Protein AF-A0A7C4HFU7-F1 (afdb_monomer)

Structure (mmCIF, N/CA/C/O backbone):
data_AF-A0A7C4HFU7-F1
#
_entry.id   AF-A0A7C4HFU7-F1
#
loop_
_atom_site.group_PDB
_atom_site.id
_atom_site.type_symbol
_atom_site.label_atom_id
_atom_site.label_alt_id
_atom_site.label_comp_id
_atom_site.label_asym_id
_atom_site.label_entity_id
_atom_site.label_seq_id
_atom_site.pdbx_PDB_ins_code
_atom_site.Cartn_x
_atom_site.Cartn_y
_atom_site.Cartn_z
_atom_site.occupancy
_atom_site.B_iso_or_equiv
_atom_site.auth_seq_id
_atom_site.auth_comp_id
_atom_site.auth_asym_id
_atom_site.auth_atom_id
_atom_site.pdbx_PDB_model_num
ATOM 1 N N . VAL A 1 1 ? -20.545 -35.078 -1.107 1.00 47.25 1 VAL A N 1
ATOM 2 C CA . VAL A 1 1 ? -21.820 -34.430 -1.519 1.00 47.25 1 VAL A CA 1
ATOM 3 C C . VAL A 1 1 ? -22.863 -35.416 -2.079 1.00 47.25 1 VAL A C 1
ATOM 5 O O . VAL A 1 1 ? -24.049 -35.180 -1.909 1.00 47.25 1 VAL A O 1
ATOM 8 N N . GLY A 1 2 ? -22.476 -36.559 -2.666 1.00 51.06 2 GLY A N 1
ATOM 9 C CA . GLY A 1 2 ? -23.409 -37.454 -3.381 1.00 51.06 2 GLY A CA 1
ATOM 10 C C . GLY A 1 2 ? -24.432 -38.274 -2.570 1.00 51.06 2 GLY A C 1
ATOM 11 O O . GLY A 1 2 ? -25.366 -38.790 -3.167 1.00 51.06 2 GLY A O 1
ATOM 12 N N . ALA A 1 3 ? -24.308 -38.402 -1.243 1.00 48.53 3 ALA A N 1
ATOM 13 C CA . ALA A 1 3 ? -25.279 -39.164 -0.437 1.00 48.53 3 ALA A CA 1
ATOM 14 C C . ALA A 1 3 ? -26.471 -38.315 0.052 1.00 48.53 3 ALA A C 1
ATOM 16 O O . ALA A 1 3 ? -27.538 -38.845 0.346 1.00 48.53 3 ALA A O 1
ATOM 17 N N . ALA A 1 4 ? -26.319 -36.989 0.122 1.00 50.31 4 ALA A N 1
ATOM 18 C CA . ALA A 1 4 ? -27.363 -36.093 0.626 1.00 50.31 4 ALA A CA 1
ATOM 19 C C . ALA A 1 4 ? -28.470 -35.806 -0.407 1.00 50.31 4 ALA A C 1
ATOM 21 O O . ALA A 1 4 ? -29.562 -35.384 -0.034 1.00 50.31 4 ALA A O 1
ATOM 22 N N . SER A 1 5 ? -28.211 -36.054 -1.695 1.00 47.41 5 SER A N 1
ATOM 23 C CA . SER A 1 5 ? -29.153 -35.796 -2.792 1.00 47.41 5 SER A CA 1
ATOM 24 C C . SER A 1 5 ? -30.201 -36.899 -2.992 1.00 47.41 5 SER A C 1
ATOM 26 O O . SER A 1 5 ? -31.184 -36.668 -3.691 1.00 47.41 5 SER A O 1
ATOM 28 N N . SER A 1 6 ? -30.029 -38.077 -2.380 1.00 47.59 6 SER A N 1
ATOM 29 C CA . SER A 1 6 ? -30.888 -39.257 -2.592 1.00 47.59 6 SER A CA 1
ATOM 30 C C . SER A 1 6 ? -31.578 -39.796 -1.331 1.00 47.59 6 SER A C 1
ATOM 32 O O . SER A 1 6 ? -32.498 -40.603 -1.438 1.00 47.59 6 SER A O 1
ATOM 34 N N . LEU A 1 7 ? -31.184 -39.356 -0.132 1.00 48.12 7 LEU A N 1
ATOM 35 C CA . LEU A 1 7 ? -31.727 -39.871 1.129 1.00 48.12 7 LEU A CA 1
ATOM 36 C C . LEU A 1 7 ? -32.953 -39.080 1.597 1.00 48.12 7 LEU A C 1
ATOM 38 O O . LEU A 1 7 ? -32.817 -37.960 2.086 1.00 48.12 7 LEU A O 1
ATOM 42 N N . SER A 1 8 ? -34.147 -39.677 1.531 1.00 48.59 8 SER A N 1
ATOM 43 C CA . SER A 1 8 ? -35.353 -39.200 2.228 1.00 48.59 8 SER A CA 1
ATOM 44 C C . SER A 1 8 ? -35.125 -39.116 3.745 1.00 48.59 8 SER A C 1
ATOM 46 O O . SER A 1 8 ? -34.466 -39.982 4.316 1.00 48.59 8 SER A O 1
ATOM 48 N N . SER A 1 9 ? -35.669 -38.105 4.433 1.00 46.72 9 SER A N 1
ATOM 49 C CA . SER A 1 9 ? -35.517 -37.989 5.894 1.00 46.72 9 SER A CA 1
ATOM 50 C C . SER A 1 9 ? -36.318 -39.076 6.581 1.00 46.72 9 SER A C 1
ATOM 52 O O . SER A 1 9 ? -37.489 -39.273 6.279 1.00 46.72 9 SER A O 1
ATOM 54 N N . LEU A 1 10 ? -35.720 -39.656 7.618 1.00 52.44 10 LEU A N 1
ATOM 55 C CA . LEU A 1 10 ? -36.416 -40.435 8.646 1.00 52.44 10 LEU A CA 1
ATOM 56 C C . LEU A 1 10 ? -37.399 -39.586 9.486 1.00 52.44 10 LEU A C 1
ATOM 58 O O . LEU A 1 10 ? -38.097 -40.109 10.347 1.00 52.44 10 LEU A O 1
ATOM 62 N N . VAL A 1 11 ? -37.489 -38.278 9.220 1.00 47.78 11 VAL A N 1
ATOM 63 C CA . VAL A 1 11 ? -38.426 -37.333 9.835 1.00 47.78 11 VAL A CA 1
ATOM 64 C C . VAL A 1 11 ? -39.452 -36.902 8.781 1.00 47.78 11 VAL A C 1
ATOM 66 O O . VAL A 1 11 ? -39.097 -36.368 7.726 1.00 47.78 11 VAL A O 1
ATOM 69 N N . LYS A 1 12 ? -40.723 -37.197 9.068 1.00 46.81 12 LYS A N 1
ATOM 70 C CA . LYS A 1 12 ? -41.923 -36.960 8.249 1.00 46.81 12 LYS A CA 1
ATOM 71 C C . LYS A 1 12 ? -41.934 -35.603 7.513 1.00 46.81 12 LYS A C 1
ATOM 73 O O . LYS A 1 12 ? -41.925 -34.555 8.145 1.00 46.81 12 LYS A O 1
ATOM 78 N N . GLY A 1 13 ? -42.106 -35.646 6.188 1.00 52.06 13 GLY A N 1
ATOM 79 C CA . GLY A 1 13 ? -43.008 -34.735 5.459 1.00 52.06 13 GLY A CA 1
ATOM 80 C C . GLY A 1 13 ? -42.569 -33.297 5.139 1.00 52.06 13 GLY A C 1
ATOM 81 O O . GLY A 1 13 ? -43.420 -32.506 4.741 1.00 52.06 13 GLY A O 1
ATOM 82 N N . GLY A 1 14 ? -41.295 -32.926 5.271 1.00 59.50 14 GLY A N 1
ATOM 83 C CA . GLY A 1 14 ? -40.829 -31.597 4.850 1.00 59.50 14 GLY A CA 1
ATOM 84 C C . GLY A 1 14 ? -40.555 -31.512 3.343 1.00 59.50 14 GLY A C 1
ATOM 85 O O . GLY A 1 14 ? -39.838 -32.355 2.803 1.00 59.50 14 GLY A O 1
ATOM 86 N N . LYS A 1 15 ? -41.068 -30.477 2.658 1.00 76.69 15 LYS A N 1
ATOM 87 C CA . LYS A 1 15 ? -40.543 -30.074 1.339 1.00 76.69 15 LYS A CA 1
ATOM 88 C C . LYS A 1 15 ? -39.063 -29.722 1.502 1.00 76.69 15 LYS A C 1
ATOM 90 O O . LYS A 1 15 ? -38.698 -29.056 2.468 1.00 76.69 15 LYS A O 1
ATOM 95 N N . ARG A 1 16 ? -38.220 -30.167 0.573 1.00 77.81 16 ARG A N 1
ATOM 96 C CA . ARG A 1 16 ? -36.772 -29.935 0.614 1.00 77.81 16 ARG A CA 1
ATOM 97 C C . ARG A 1 16 ? -36.346 -29.073 -0.552 1.00 77.81 16 ARG A C 1
ATOM 99 O O . ARG A 1 16 ? -36.852 -29.257 -1.652 1.00 77.81 16 ARG A O 1
ATOM 106 N N . VAL A 1 17 ? -35.410 -28.174 -0.289 1.00 88.50 17 VAL A N 1
ATOM 107 C CA . VAL A 1 17 ? -34.737 -27.341 -1.283 1.00 88.50 17 VAL A CA 1
ATOM 108 C C . VAL A 1 17 ? -33.242 -27.515 -1.066 1.00 88.50 17 VAL A C 1
ATOM 110 O O . VAL A 1 17 ? -32.786 -27.554 0.077 1.00 88.50 17 VAL A O 1
ATOM 113 N N . ILE A 1 18 ? -32.496 -27.658 -2.153 1.00 88.62 18 ILE A N 1
ATOM 114 C CA . ILE A 1 18 ? -31.038 -27.733 -2.135 1.00 88.62 18 ILE A CA 1
ATOM 115 C C . ILE A 1 18 ? -30.519 -26.342 -2.495 1.00 88.62 18 ILE A C 1
ATOM 117 O O . ILE A 1 18 ? -30.817 -25.849 -3.576 1.00 88.62 18 ILE A O 1
ATOM 121 N N . LEU A 1 19 ? -29.765 -25.709 -1.598 1.00 90.56 19 LEU A N 1
ATOM 122 C CA . LEU A 1 19 ? -29.062 -24.455 -1.868 1.00 90.56 19 LEU A CA 1
ATOM 123 C C . LEU A 1 19 ? -27.578 -24.764 -2.045 1.00 90.56 19 LEU A C 1
ATOM 125 O O . LEU A 1 19 ? -26.967 -25.360 -1.158 1.00 90.56 19 LEU A O 1
ATOM 129 N N . VAL A 1 20 ? -27.019 -24.365 -3.181 1.00 88.75 20 VAL A N 1
ATOM 130 C CA . VAL A 1 20 ? -25.582 -24.428 -3.444 1.00 88.75 20 VAL A CA 1
ATOM 131 C C . VAL A 1 20 ? -25.098 -23.001 -3.655 1.00 88.75 20 VAL A C 1
ATOM 133 O O . VAL A 1 20 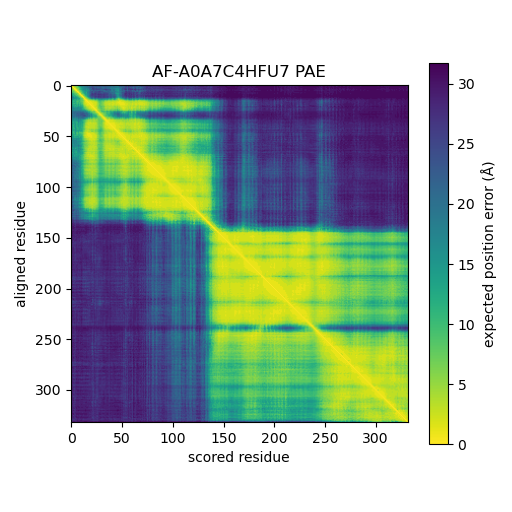? -25.497 -22.351 -4.622 1.00 88.75 20 VAL A O 1
ATOM 136 N N . ASP A 1 21 ? -24.295 -22.516 -2.716 1.00 88.69 21 ASP A N 1
ATOM 137 C CA . ASP A 1 21 ? -23.696 -21.183 -2.765 1.00 88.69 21 ASP A CA 1
ATOM 138 C C . ASP A 1 21 ? -22.324 -21.227 -3.456 1.00 88.69 21 ASP A C 1
ATOM 140 O O . ASP A 1 21 ? -21.705 -22.291 -3.516 1.00 88.69 21 ASP A O 1
ATOM 144 N N . GLU A 1 22 ? -21.875 -20.090 -3.989 1.00 85.75 22 GLU A N 1
ATOM 145 C CA . GLU A 1 22 ? -20.562 -19.908 -4.635 1.00 85.75 22 GLU A CA 1
ATOM 146 C C . GLU A 1 22 ? -20.221 -20.966 -5.708 1.00 85.75 22 GLU A C 1
ATOM 148 O O . GLU A 1 22 ? -19.118 -21.522 -5.752 1.00 85.75 22 GLU A O 1
ATOM 153 N N . VAL A 1 23 ? -21.165 -21.274 -6.610 1.00 83.94 23 VAL A N 1
ATOM 154 C CA . VAL A 1 23 ? -20.961 -22.328 -7.630 1.00 83.94 23 VAL A CA 1
ATOM 155 C C . VAL A 1 23 ? -19.841 -22.020 -8.634 1.00 83.94 23 VAL A C 1
ATOM 157 O O . VAL A 1 23 ? -19.306 -22.931 -9.265 1.00 83.94 23 VAL A O 1
ATOM 160 N N . ASP A 1 24 ? -19.460 -20.752 -8.766 1.00 78.00 24 ASP A N 1
ATOM 161 C CA . ASP A 1 24 ? -18.297 -20.259 -9.509 1.00 78.00 24 ASP A CA 1
ATOM 162 C C . ASP A 1 24 ? -16.951 -20.617 -8.837 1.00 78.00 24 ASP A C 1
ATOM 164 O O . ASP A 1 24 ? -15.927 -20.767 -9.517 1.00 78.00 24 ASP A O 1
ATOM 168 N N . GLY A 1 25 ? -16.951 -20.842 -7.519 1.00 73.50 25 GLY A N 1
ATOM 169 C CA . GLY A 1 25 ? -15.777 -21.199 -6.717 1.00 73.50 25 GLY A CA 1
ATOM 170 C C . GLY A 1 25 ? -15.320 -22.659 -6.836 1.00 73.50 25 GLY A C 1
ATOM 171 O O . GLY A 1 25 ? -14.168 -22.961 -6.532 1.00 73.50 25 GLY A O 1
ATOM 172 N N . ILE A 1 26 ? -16.158 -23.559 -7.365 1.00 68.75 26 ILE A N 1
ATOM 173 C CA . ILE A 1 26 ? -15.932 -25.024 -7.460 1.00 68.75 26 ILE A CA 1
ATOM 174 C C . ILE A 1 26 ? -14.843 -25.396 -8.511 1.00 68.75 26 ILE A C 1
ATOM 176 O O . ILE A 1 26 ? -14.770 -26.512 -9.015 1.00 68.75 26 ILE A O 1
ATOM 180 N N . SER A 1 27 ? -13.980 -24.453 -8.908 1.00 55.12 27 SER A N 1
ATOM 181 C CA . SER A 1 27 ? -13.030 -24.601 -10.025 1.00 55.12 27 SER A CA 1
ATOM 182 C C . SER A 1 27 ? -11.543 -24.530 -9.646 1.00 55.12 27 SER A C 1
ATOM 184 O O . SER A 1 27 ? -10.693 -24.364 -10.526 1.00 55.12 27 SER A O 1
ATOM 186 N N . GLY A 1 28 ? -11.202 -24.696 -8.364 1.00 54.16 28 GLY A N 1
ATOM 187 C CA . GLY A 1 28 ? -9.814 -24.891 -7.932 1.00 54.16 28 GLY A CA 1
ATOM 188 C C . GLY A 1 28 ? -9.186 -26.156 -8.537 1.00 54.16 28 GLY A C 1
ATOM 189 O O . GLY A 1 28 ? -9.880 -27.088 -8.939 1.00 54.16 28 GLY A O 1
ATOM 190 N N . SER A 1 29 ? -7.852 -26.220 -8.592 1.00 47.81 29 SER A N 1
ATOM 191 C CA . SER A 1 29 ? -7.071 -27.347 -9.143 1.00 47.81 29 SER A CA 1
ATOM 192 C C . SER A 1 29 ? -7.354 -28.721 -8.508 1.00 47.81 29 SER A C 1
ATOM 194 O O . SER A 1 29 ? -6.914 -29.732 -9.057 1.00 47.81 29 SER A O 1
ATOM 196 N N . GLU A 1 30 ? -8.094 -28.757 -7.400 1.00 51.81 30 GLU A N 1
ATOM 197 C CA . GLU A 1 30 ? -8.542 -29.962 -6.695 1.00 51.81 30 GLU A CA 1
ATOM 198 C C . GLU A 1 30 ? -9.890 -30.515 -7.214 1.00 51.81 30 GLU A C 1
ATOM 200 O O . GLU A 1 30 ? -10.126 -31.716 -7.114 1.00 51.81 30 GLU A O 1
ATOM 205 N N . ASP A 1 31 ? -10.718 -29.704 -7.889 1.00 55.06 31 ASP A N 1
ATOM 206 C CA . ASP A 1 31 ? -12.105 -30.036 -8.267 1.00 55.06 31 ASP A CA 1
ATOM 207 C C . ASP A 1 31 ? -12.304 -30.214 -9.784 1.00 55.06 31 ASP A C 1
ATOM 209 O O . ASP A 1 31 ? -13.285 -29.755 -10.377 1.00 55.06 31 ASP A O 1
ATOM 213 N N . LYS A 1 32 ? -11.403 -30.947 -10.455 1.00 52.31 32 LYS A N 1
ATOM 214 C CA . LYS A 1 32 ? -11.456 -31.228 -11.914 1.00 52.31 32 LYS A CA 1
ATOM 215 C C . LYS A 1 32 ? -12.696 -32.017 -12.413 1.00 52.31 32 LYS A C 1
ATOM 217 O O . LYS A 1 32 ? -12.696 -32.510 -13.538 1.00 52.31 32 LYS A O 1
ATOM 222 N N . GLY A 1 33 ? -13.772 -32.108 -11.632 1.00 61.66 33 GLY A N 1
ATOM 223 C CA . GLY A 1 33 ? -15.051 -32.719 -12.013 1.00 61.66 33 GLY A CA 1
ATOM 224 C C . GLY A 1 33 ? -16.294 -32.149 -11.315 1.00 61.66 33 GLY A C 1
ATOM 225 O O . GLY A 1 33 ? -17.376 -32.712 -11.485 1.00 61.66 33 GLY A O 1
ATOM 226 N N . GLY A 1 34 ? -16.182 -31.058 -10.545 1.00 70.75 34 GLY A N 1
ATOM 227 C CA . GLY A 1 34 ? -17.288 -30.551 -9.719 1.00 70.75 34 GLY A CA 1
ATOM 228 C C . GLY A 1 34 ? -18.502 -30.071 -10.524 1.00 70.75 34 GLY A C 1
ATOM 229 O O . GLY A 1 34 ? -19.635 -30.442 -10.220 1.00 70.75 34 GLY A O 1
ATOM 230 N N . ILE A 1 35 ? -18.270 -29.334 -11.615 1.00 77.69 35 ILE A N 1
ATOM 231 C CA . ILE A 1 35 ? -19.330 -28.818 -12.502 1.00 77.69 35 ILE A CA 1
ATOM 232 C C . ILE A 1 35 ? -20.076 -29.965 -13.199 1.00 77.69 35 ILE A C 1
ATOM 234 O O . ILE A 1 35 ? -21.305 -29.992 -13.209 1.00 77.69 35 ILE A O 1
ATOM 238 N N . SER A 1 36 ? -19.351 -30.955 -13.725 1.00 76.56 36 SER A N 1
ATOM 239 C CA . SER A 1 36 ? -19.951 -32.130 -14.371 1.00 76.56 36 SER A CA 1
ATOM 240 C C . SER A 1 36 ? -20.785 -32.959 -13.389 1.00 76.56 36 SER A C 1
ATOM 242 O O . SER A 1 36 ? -21.889 -33.387 -13.726 1.00 76.56 36 SER A O 1
ATOM 244 N N . GLY A 1 37 ? -20.303 -33.129 -12.152 1.00 80.69 37 GLY A N 1
ATOM 245 C CA . GLY A 1 37 ? -21.058 -33.787 -11.085 1.00 80.69 37 GLY A CA 1
ATOM 246 C C . GLY A 1 37 ? -22.323 -33.020 -10.690 1.00 80.69 37 GLY A C 1
ATOM 247 O O . GLY A 1 37 ? -23.371 -33.630 -10.477 1.00 80.69 37 GLY A O 1
ATOM 248 N N . LEU A 1 38 ? -22.265 -31.685 -10.654 1.00 83.06 38 LEU A N 1
ATOM 249 C CA . LEU A 1 38 ? -23.433 -30.846 -10.387 1.00 83.06 38 LEU A CA 1
ATOM 250 C C . LEU A 1 38 ? -24.493 -30.997 -11.487 1.00 83.06 38 LEU A C 1
ATOM 252 O O . LEU A 1 38 ? -25.670 -31.163 -11.182 1.00 83.06 38 LEU A O 1
ATOM 256 N N . VAL A 1 39 ? -24.082 -31.021 -12.759 1.00 85.00 39 VAL A N 1
ATOM 257 C CA . VAL A 1 39 ? -24.987 -31.253 -13.898 1.00 85.00 39 VAL A CA 1
ATOM 258 C C . VAL A 1 39 ? -25.676 -32.617 -13.794 1.00 85.00 39 VAL A C 1
ATOM 260 O O . VAL A 1 39 ? -26.873 -32.727 -14.060 1.00 85.00 39 VAL A O 1
ATOM 263 N N . GLU A 1 40 ? -24.967 -33.666 -13.371 1.00 84.38 40 GLU A N 1
ATOM 264 C CA . GLU A 1 40 ? -25.597 -34.969 -13.132 1.00 84.38 40 GLU A CA 1
ATOM 265 C C . GLU A 1 40 ? -26.627 -34.940 -11.999 1.00 84.38 40 GLU A C 1
ATOM 267 O O . GLU A 1 40 ? -27.676 -35.581 -12.108 1.00 84.38 40 GLU A O 1
ATOM 272 N N . ILE A 1 41 ? -26.350 -34.195 -10.927 1.00 83.44 41 ILE A N 1
ATOM 273 C CA . ILE A 1 41 ? -27.287 -34.013 -9.816 1.00 83.44 41 ILE A CA 1
ATOM 274 C C . ILE A 1 41 ? -28.525 -33.252 -10.293 1.00 83.44 41 ILE A C 1
ATOM 276 O O . ILE A 1 41 ? -29.637 -33.692 -10.013 1.00 83.44 41 ILE A O 1
ATOM 280 N N . LEU A 1 42 ? -28.357 -32.174 -11.064 1.00 85.38 42 LEU A N 1
ATOM 281 C CA . LEU A 1 42 ? -29.466 -31.388 -11.619 1.00 85.38 42 LEU A CA 1
ATOM 282 C C . LEU A 1 42 ? -30.376 -32.224 -12.529 1.00 85.38 42 LEU A C 1
ATOM 284 O O . LEU A 1 42 ? -31.586 -32.028 -12.527 1.00 85.38 42 LEU A O 1
ATOM 288 N N . LYS A 1 43 ? -29.823 -33.205 -13.253 1.00 84.94 43 LYS A N 1
ATOM 289 C CA . LYS A 1 43 ? -30.608 -34.134 -14.087 1.00 84.94 43 LYS A CA 1
ATOM 290 C C . LYS A 1 43 ? -31.390 -35.182 -13.290 1.00 84.94 43 LYS A C 1
ATOM 292 O O . LYS A 1 43 ? -32.397 -35.679 -13.783 1.00 84.94 43 LYS A O 1
ATOM 297 N N . LYS A 1 44 ? -30.901 -35.579 -12.111 1.00 85.75 44 LYS A N 1
ATOM 298 C CA . LYS A 1 44 ? -31.448 -36.702 -11.318 1.00 85.75 44 LYS A CA 1
ATOM 299 C C . LYS A 1 44 ? -32.253 -36.255 -10.094 1.00 85.75 44 LYS A C 1
ATOM 301 O O . LYS A 1 44 ? -32.972 -37.065 -9.515 1.00 85.75 44 LYS A O 1
ATOM 306 N N . THR A 1 45 ? -32.097 -35.007 -9.660 1.00 83.19 45 THR A N 1
ATOM 307 C CA . THR A 1 45 ? -32.729 -34.486 -8.444 1.00 83.19 45 THR A CA 1
ATOM 308 C C . THR A 1 45 ? -34.245 -34.381 -8.592 1.00 83.19 45 THR A C 1
ATOM 310 O O . THR A 1 45 ? -34.764 -33.923 -9.604 1.00 83.19 45 THR A O 1
ATOM 313 N N . VAL A 1 46 ? -34.959 -34.773 -7.538 1.00 84.56 46 VAL A N 1
ATOM 314 C CA . VAL A 1 46 ? -36.415 -34.588 -7.392 1.00 84.56 46 VAL A CA 1
ATOM 315 C C . VAL A 1 46 ? -36.762 -33.367 -6.531 1.00 84.56 46 VAL A C 1
ATOM 317 O O . VAL A 1 46 ? -37.934 -33.059 -6.322 1.00 84.56 46 VAL A O 1
ATOM 320 N N . TYR A 1 47 ? -35.745 -32.680 -6.005 1.00 85.75 47 TYR A N 1
ATOM 321 C CA . TYR A 1 47 ? -35.886 -31.503 -5.153 1.00 85.75 47 TYR A CA 1
ATOM 322 C C . TYR A 1 47 ? -35.475 -30.233 -5.911 1.00 85.75 47 TYR A C 1
ATOM 324 O O . TYR A 1 47 ? -34.489 -30.286 -6.651 1.00 85.75 47 TYR A O 1
ATOM 332 N N . PRO A 1 48 ? -36.167 -29.092 -5.702 1.00 88.31 48 PRO A N 1
ATOM 333 C CA . PRO A 1 48 ? -35.739 -27.798 -6.222 1.00 88.31 48 PRO A CA 1
ATOM 334 C C . PRO A 1 48 ? -34.309 -27.467 -5.796 1.00 88.31 48 PRO A C 1
ATOM 336 O O . PRO A 1 48 ? -33.962 -27.607 -4.620 1.00 88.31 48 PRO A O 1
ATOM 339 N N . VAL A 1 49 ? -33.504 -27.007 -6.752 1.00 90.00 49 VAL A N 1
ATOM 340 C CA . VAL A 1 49 ? -32.114 -26.606 -6.528 1.00 90.00 49 VAL A CA 1
ATOM 341 C C . VAL A 1 49 ? -31.973 -25.117 -6.819 1.00 90.00 49 VAL A C 1
ATOM 343 O O . VAL A 1 49 ? -32.353 -24.659 -7.892 1.00 90.00 49 VAL A O 1
ATOM 346 N N . ILE A 1 50 ? -31.431 -24.373 -5.859 1.00 92.50 50 ILE A N 1
ATOM 347 C CA . ILE A 1 50 ? -31.076 -22.962 -5.986 1.00 92.50 50 ILE A CA 1
ATOM 348 C C . ILE A 1 50 ? -29.556 -22.888 -6.038 1.00 92.50 50 ILE A C 1
ATOM 350 O O . ILE A 1 50 ? -28.878 -23.366 -5.129 1.00 92.50 50 ILE A O 1
ATOM 354 N N . LEU A 1 51 ? -29.039 -22.300 -7.110 1.00 91.50 51 LEU A N 1
ATOM 355 C CA . LEU A 1 51 ? -27.613 -22.088 -7.316 1.00 91.50 51 LEU A CA 1
ATOM 356 C C . LEU A 1 51 ? -27.327 -20.592 -7.223 1.00 91.50 51 LEU A C 1
ATOM 358 O O . LEU A 1 51 ? -27.999 -19.799 -7.886 1.00 91.50 51 LEU A O 1
ATOM 362 N N . VAL A 1 52 ? -26.343 -20.213 -6.414 1.00 91.62 52 VAL A N 1
ATOM 363 C CA . VAL A 1 52 ? -25.907 -18.822 -6.258 1.00 91.62 52 VAL A CA 1
ATOM 364 C C . VAL A 1 52 ? -24.503 -18.685 -6.834 1.00 91.62 52 VAL A C 1
ATOM 366 O O . VAL A 1 52 ? -23.611 -19.464 -6.510 1.00 91.62 52 VAL A O 1
ATOM 369 N N . ALA A 1 53 ? -24.329 -17.708 -7.721 1.00 88.56 53 ALA A N 1
ATOM 370 C CA . ALA A 1 53 ? -23.062 -17.380 -8.365 1.00 88.56 53 ALA A CA 1
ATOM 371 C C . ALA A 1 53 ? -22.872 -15.863 -8.355 1.00 88.56 53 ALA A C 1
ATOM 373 O O . ALA A 1 53 ? -23.852 -15.125 -8.517 1.00 88.56 53 ALA A O 1
ATOM 374 N N . ASN A 1 54 ? -21.627 -15.393 -8.246 1.00 87.00 54 ASN A N 1
ATOM 375 C CA . ASN A 1 54 ? -21.345 -13.966 -8.411 1.00 87.00 54 ASN A CA 1
ATOM 376 C C . ASN A 1 54 ? -21.434 -13.542 -9.882 1.00 87.00 54 ASN A C 1
ATOM 378 O O . ASN A 1 54 ? -21.952 -12.463 -10.179 1.00 87.00 54 ASN A O 1
ATOM 382 N N . ASP A 1 55 ? -20.977 -14.398 -10.804 1.00 85.25 55 ASP A N 1
ATOM 383 C CA . ASP A 1 55 ? -21.096 -14.183 -12.248 1.00 85.25 55 ASP A CA 1
ATOM 384 C C . ASP A 1 55 ? -21.704 -15.394 -12.970 1.00 85.25 55 ASP A C 1
ATOM 386 O O . ASP A 1 55 ? -21.027 -16.355 -13.327 1.00 85.25 55 ASP A O 1
ATOM 390 N N . ALA A 1 56 ? -23.007 -15.323 -13.250 1.00 82.31 56 ALA A N 1
ATOM 391 C CA . ALA A 1 56 ? -23.726 -16.349 -14.007 1.00 82.31 56 ALA A CA 1
ATOM 392 C C . ALA A 1 56 ? -23.360 -16.400 -15.510 1.00 82.31 56 ALA A C 1
ATOM 394 O O . ALA A 1 56 ? -23.842 -17.280 -16.232 1.00 82.31 56 ALA A O 1
ATOM 395 N N . TRP A 1 57 ? -22.564 -15.448 -16.010 1.00 84.44 57 TRP A N 1
ATOM 396 C CA . TRP A 1 57 ? -22.072 -15.417 -17.391 1.00 84.44 57 TRP A CA 1
ATOM 397 C C . TRP A 1 57 ? -20.674 -16.007 -17.547 1.00 84.44 57 TRP A C 1
ATOM 399 O O . TRP A 1 57 ? -20.211 -16.103 -18.687 1.00 84.44 57 TRP A O 1
ATOM 409 N N . ASP A 1 58 ? -20.043 -16.461 -16.459 1.00 82.88 58 ASP A N 1
ATOM 410 C CA . ASP A 1 58 ? -18.787 -17.202 -16.537 1.00 82.88 58 ASP A CA 1
ATOM 411 C C . ASP A 1 58 ? -18.952 -18.393 -17.512 1.00 82.88 58 ASP A C 1
ATOM 413 O O . ASP A 1 58 ? -19.869 -19.210 -17.343 1.00 82.88 58 ASP A O 1
ATOM 417 N N . PRO A 1 59 ? -18.088 -18.525 -18.542 1.00 81.56 59 PRO A N 1
ATOM 418 C CA . PRO A 1 59 ? -18.128 -19.638 -19.489 1.00 81.56 59 PRO A CA 1
ATOM 419 C C . PRO A 1 59 ? -18.154 -21.021 -18.828 1.00 81.56 59 PRO A C 1
ATOM 421 O O . PRO A 1 59 ? -18.737 -21.954 -19.380 1.00 81.56 59 PRO A O 1
ATOM 424 N N . LYS A 1 60 ? -17.563 -21.163 -17.636 1.00 80.06 60 LYS A N 1
ATOM 425 C CA . LYS A 1 60 ? -17.553 -22.410 -16.860 1.00 80.06 60 LYS A CA 1
ATOM 426 C C . LYS A 1 60 ? -18.950 -22.838 -16.416 1.00 80.06 60 LYS A C 1
ATOM 428 O O . LYS A 1 60 ? -19.217 -24.033 -16.328 1.00 80.06 60 LYS A O 1
ATOM 433 N N . LEU A 1 61 ? -19.842 -21.881 -16.160 1.00 83.50 61 LEU A N 1
ATOM 434 C CA . LEU A 1 61 ? -21.217 -22.138 -15.732 1.00 83.50 61 LEU A CA 1
ATOM 435 C C . LEU A 1 61 ? -22.178 -22.345 -16.908 1.00 83.50 61 LEU A C 1
ATOM 437 O O . LEU A 1 61 ? -23.337 -22.692 -16.681 1.00 83.50 61 LEU A O 1
ATOM 441 N N . ALA A 1 62 ? -21.721 -22.197 -18.157 1.00 84.62 62 ALA A N 1
ATOM 442 C CA . ALA A 1 62 ? -22.555 -22.405 -19.340 1.00 84.62 62 ALA A CA 1
ATOM 443 C C . ALA A 1 62 ? -23.313 -23.754 -19.334 1.00 84.62 62 ALA A C 1
ATOM 445 O O . ALA A 1 62 ? -24.520 -23.726 -19.566 1.00 84.62 62 ALA A O 1
ATOM 446 N N . PRO A 1 63 ? -22.698 -24.904 -18.973 1.00 84.75 63 PRO A N 1
ATOM 447 C CA . PRO A 1 63 ? -23.398 -26.193 -18.941 1.00 84.75 63 PRO A CA 1
ATOM 448 C C . PRO A 1 63 ? -24.495 -26.294 -17.875 1.00 84.75 63 PRO A C 1
ATOM 450 O O . PRO A 1 63 ? -25.372 -27.141 -17.990 1.00 84.75 63 PRO A O 1
ATOM 453 N N . ILE A 1 64 ? -24.423 -25.482 -16.816 1.00 85.12 64 ILE A N 1
ATOM 454 C CA . ILE A 1 64 ? -25.412 -25.435 -15.729 1.00 85.12 64 ILE A CA 1
ATOM 455 C C . ILE A 1 64 ? -26.528 -24.450 -16.082 1.00 85.12 64 ILE A C 1
ATOM 457 O O . ILE A 1 64 ? -27.698 -24.726 -15.829 1.00 85.12 64 ILE A O 1
ATOM 461 N N . ARG A 1 65 ? -26.171 -23.317 -16.698 1.00 85.62 65 ARG A N 1
ATOM 462 C CA . ARG A 1 65 ? -27.095 -22.234 -17.051 1.00 85.62 65 ARG A CA 1
ATOM 463 C C . ARG A 1 65 ? -28.257 -22.712 -17.920 1.00 85.62 65 ARG A C 1
ATOM 465 O O . ARG A 1 65 ? -29.368 -22.237 -17.727 1.00 85.62 65 ARG A O 1
ATOM 472 N N . ASP A 1 66 ? -28.021 -23.673 -18.810 1.00 83.25 66 ASP A N 1
ATOM 473 C CA . ASP A 1 66 ? -29.062 -24.239 -19.678 1.00 83.25 66 ASP A CA 1
ATOM 474 C C . ASP A 1 66 ? -30.148 -25.021 -18.906 1.00 83.25 66 ASP A C 1
ATOM 476 O O . ASP A 1 66 ? -31.251 -25.209 -19.415 1.00 83.25 66 ASP A O 1
ATOM 480 N N . PHE A 1 67 ? -29.867 -25.456 -17.672 1.00 84.00 67 PHE A N 1
ATOM 481 C CA . PHE A 1 67 ? -30.806 -26.186 -16.809 1.00 84.00 67 PHE A CA 1
ATOM 482 C C . PHE A 1 67 ? -31.493 -25.299 -15.761 1.00 84.00 67 PHE A C 1
ATOM 484 O O . PHE A 1 67 ? -32.306 -25.801 -14.982 1.00 84.00 67 PHE A O 1
ATOM 491 N N . CYS A 1 68 ? -31.167 -24.006 -15.695 1.00 88.06 68 CYS A N 1
ATOM 492 C CA . CYS A 1 68 ? -31.600 -23.125 -14.613 1.00 88.06 68 CYS A CA 1
ATOM 493 C C . CYS A 1 68 ? -32.378 -21.909 -15.126 1.00 88.06 68 CYS A C 1
ATOM 495 O O . CYS A 1 68 ? -32.047 -21.314 -16.149 1.00 88.06 68 CYS A O 1
ATOM 497 N N . GLU A 1 69 ? -33.379 -21.481 -14.356 1.00 91.00 69 GLU A N 1
ATOM 498 C CA . GLU A 1 69 ? -33.997 -20.169 -14.537 1.00 91.00 69 GLU A CA 1
ATOM 499 C C . GLU A 1 69 ? -33.096 -19.088 -13.925 1.00 91.00 69 GLU A C 1
ATOM 501 O O . GLU A 1 69 ? -32.732 -19.148 -12.749 1.00 91.00 69 GLU A O 1
ATOM 506 N N . LEU A 1 70 ? -32.708 -18.098 -14.732 1.00 90.19 70 LEU A N 1
ATOM 507 C CA . LEU A 1 70 ? -31.742 -17.083 -14.327 1.00 90.19 70 LEU A CA 1
ATOM 508 C C . LEU A 1 70 ? -32.434 -15.880 -13.676 1.00 90.19 70 LEU A C 1
ATOM 510 O O . LEU A 1 70 ? -33.018 -15.035 -14.355 1.00 90.19 70 LEU A O 1
ATOM 514 N N . ILE A 1 71 ? -32.288 -15.761 -12.356 1.00 92.12 71 ILE A N 1
ATOM 515 C CA . ILE A 1 71 ? -32.772 -14.616 -11.576 1.00 92.12 71 ILE A CA 1
ATOM 516 C C . ILE A 1 71 ? -31.603 -13.667 -11.312 1.00 92.12 71 ILE A C 1
ATOM 518 O O . ILE A 1 71 ? -30.655 -14.005 -10.606 1.00 92.12 71 ILE A O 1
ATOM 522 N N . ARG A 1 72 ? -31.658 -12.456 -11.881 1.00 88.25 72 ARG A N 1
ATOM 523 C CA . ARG A 1 72 ? -30.601 -11.449 -11.698 1.00 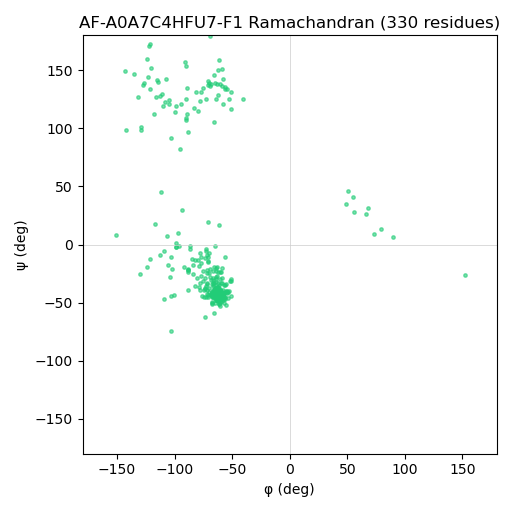88.25 72 ARG A CA 1
ATOM 524 C C . ARG A 1 72 ? -30.879 -10.567 -10.490 1.00 88.25 72 ARG A C 1
ATOM 526 O O . ARG A 1 72 ? -31.898 -9.879 -10.444 1.00 88.25 72 ARG A O 1
ATOM 533 N N . TYR A 1 73 ? -29.914 -10.504 -9.582 1.00 89.50 73 TYR A N 1
ATOM 534 C CA . TYR A 1 73 ? -29.903 -9.541 -8.488 1.00 89.50 73 TYR A CA 1
ATOM 535 C C . TYR A 1 73 ? -29.093 -8.310 -8.894 1.00 89.50 73 TYR A C 1
ATOM 537 O O . TYR A 1 73 ? -27.915 -8.400 -9.230 1.00 89.50 73 TYR A O 1
ATOM 545 N N . ASN A 1 74 ? -29.740 -7.146 -8.875 1.00 88.06 74 ASN A N 1
ATOM 546 C CA . ASN A 1 74 ? -29.074 -5.870 -9.116 1.00 88.06 74 ASN A CA 1
ATOM 547 C C . ASN A 1 74 ? -28.572 -5.274 -7.800 1.00 88.06 74 ASN A C 1
ATOM 549 O O . ASN A 1 74 ? -29.163 -5.489 -6.741 1.00 88.06 74 ASN A O 1
ATOM 553 N N . ARG A 1 75 ? -27.520 -4.454 -7.885 1.00 88.00 75 ARG A N 1
ATOM 554 C CA . ARG A 1 75 ? -27.019 -3.688 -6.739 1.00 88.00 75 ARG A CA 1
ATOM 555 C C . ARG A 1 75 ? -28.127 -2.820 -6.146 1.00 88.00 75 ARG A C 1
ATOM 557 O O . ARG A 1 75 ? -28.863 -2.145 -6.871 1.00 88.00 75 ARG A O 1
ATOM 564 N N . ILE A 1 76 ? -28.220 -2.824 -4.821 1.00 92.75 76 ILE A N 1
ATOM 565 C CA . ILE A 1 76 ? -29.237 -2.067 -4.097 1.00 92.75 76 ILE A CA 1
ATOM 566 C C . ILE A 1 76 ? -28.898 -0.575 -4.197 1.00 92.75 76 ILE A C 1
ATOM 568 O O . ILE A 1 76 ? -27.743 -0.171 -4.066 1.00 92.75 76 ILE A O 1
ATOM 572 N N . ARG A 1 77 ? -29.909 0.268 -4.439 1.00 93.25 77 ARG A N 1
ATOM 573 C CA . ARG A 1 77 ? -29.724 1.726 -4.467 1.00 93.25 77 ARG A CA 1
ATOM 574 C C . ARG A 1 77 ? -29.316 2.228 -3.080 1.00 93.25 77 ARG A C 1
ATOM 576 O O . ARG A 1 77 ? -29.919 1.823 -2.087 1.00 93.25 77 ARG A O 1
ATOM 583 N N . SER A 1 78 ? -28.378 3.171 -3.019 1.00 89.06 78 SER A N 1
ATOM 584 C CA . SER A 1 78 ? -27.856 3.735 -1.762 1.00 89.06 78 SER A CA 1
ATOM 585 C C . SER A 1 78 ? -28.955 4.245 -0.824 1.00 89.06 78 SER A C 1
ATOM 587 O O . SER A 1 78 ? -28.919 3.967 0.367 1.00 89.06 78 SER A O 1
ATOM 589 N N . ASN A 1 79 ? -29.995 4.897 -1.354 1.00 92.38 79 ASN A N 1
ATOM 590 C CA . ASN A 1 79 ? -31.126 5.370 -0.543 1.00 92.38 79 ASN A CA 1
ATOM 591 C C . ASN A 1 79 ? -31.888 4.228 0.151 1.00 92.38 79 ASN A C 1
ATOM 593 O O . ASN A 1 79 ? -32.346 4.384 1.280 1.00 92.38 79 ASN A O 1
ATOM 597 N N . VAL A 1 80 ? -32.021 3.075 -0.514 1.00 94.75 80 VAL A N 1
ATOM 598 C CA . VAL A 1 80 ? -32.680 1.898 0.067 1.00 94.75 80 VAL A CA 1
ATOM 599 C C . VAL A 1 80 ? -31.791 1.305 1.155 1.00 94.75 80 VAL A C 1
ATOM 601 O O . VAL A 1 80 ? -32.288 1.036 2.244 1.00 94.75 80 VAL A O 1
ATOM 604 N N . VAL A 1 81 ? -30.482 1.189 0.910 1.00 94.81 81 VAL A N 1
ATOM 605 C CA . VAL A 1 81 ? -29.514 0.742 1.927 1.00 94.81 81 VAL A CA 1
ATOM 606 C C . VAL A 1 81 ? -29.564 1.651 3.157 1.00 94.81 81 VAL A C 1
ATOM 608 O O . VAL A 1 81 ? -29.785 1.155 4.255 1.00 94.81 81 VAL A O 1
ATOM 611 N N . ALA A 1 82 ? -29.489 2.974 2.986 1.00 94.25 82 ALA A N 1
ATOM 612 C CA . ALA A 1 82 ? -29.566 3.932 4.091 1.00 94.25 82 ALA A CA 1
ATOM 613 C C . ALA A 1 82 ? -30.870 3.797 4.901 1.00 94.25 82 ALA A C 1
ATOM 615 O O . ALA A 1 82 ? -30.843 3.856 6.127 1.00 94.25 82 ALA A O 1
ATOM 616 N N . SER A 1 83 ? -32.006 3.545 4.235 1.00 95.62 83 SER A N 1
ATOM 617 C CA . SER A 1 83 ? -33.287 3.312 4.918 1.00 95.62 83 SER A CA 1
ATOM 618 C C . SER A 1 83 ? -33.312 2.021 5.744 1.00 95.62 83 SER A C 1
ATOM 620 O O . SER A 1 83 ? -33.960 1.967 6.787 1.00 95.62 83 SER A O 1
ATOM 622 N N . VAL A 1 84 ? -32.606 0.978 5.293 1.00 96.19 84 VAL A N 1
ATOM 623 C CA . VAL A 1 84 ? -32.460 -0.277 6.042 1.00 96.19 84 VAL A CA 1
ATOM 624 C C . VAL A 1 84 ? -31.562 -0.053 7.253 1.00 96.19 84 VAL A C 1
ATOM 626 O O . VAL A 1 84 ? -31.938 -0.454 8.350 1.00 96.19 84 VAL A O 1
ATOM 629 N N . LEU A 1 85 ? -30.437 0.646 7.078 1.00 95.06 85 LEU A N 1
ATOM 630 C CA . LEU A 1 85 ? -29.541 1.003 8.178 1.00 95.06 85 LEU A CA 1
ATOM 631 C C . LEU A 1 85 ? -30.264 1.831 9.252 1.00 95.06 85 LEU A C 1
ATOM 633 O O . LEU A 1 85 ? -30.141 1.525 10.431 1.00 95.06 85 LEU A O 1
ATOM 637 N N . ALA A 1 86 ? -31.101 2.797 8.858 1.00 94.81 86 ALA A N 1
ATOM 638 C CA . ALA A 1 86 ? -31.892 3.597 9.798 1.00 94.81 86 ALA A CA 1
ATOM 639 C C . ALA A 1 86 ? -32.838 2.738 10.655 1.00 94.81 86 ALA A C 1
ATOM 641 O O . ALA A 1 86 ? -32.920 2.925 11.865 1.00 94.81 86 ALA A O 1
ATOM 642 N N . LYS A 1 87 ? -33.510 1.752 10.043 1.00 96.25 87 LYS A N 1
ATOM 643 C CA . LYS A 1 87 ? -34.380 0.808 10.767 1.00 96.25 87 LYS A CA 1
ATOM 644 C C . LYS A 1 87 ? -33.603 -0.098 11.719 1.00 96.25 87 LYS A C 1
ATOM 646 O O . LYS A 1 87 ? -34.149 -0.508 12.738 1.00 96.25 87 LYS A O 1
ATOM 651 N N . ILE A 1 88 ? -32.369 -0.460 11.367 1.00 94.94 88 ILE A N 1
ATOM 652 C CA . ILE A 1 88 ? -31.489 -1.237 12.249 1.00 94.94 88 ILE A CA 1
ATOM 653 C C . ILE A 1 88 ? -31.105 -0.374 13.453 1.00 94.94 88 ILE A C 1
ATOM 655 O O . ILE A 1 88 ? -31.331 -0.797 14.579 1.00 94.94 88 ILE A O 1
ATOM 659 N N . CYS A 1 89 ? -30.646 0.859 13.228 1.00 93.00 89 CYS A N 1
ATOM 660 C CA . CYS A 1 89 ? -30.331 1.816 14.291 1.00 93.00 89 CYS A CA 1
ATOM 661 C C . CYS A 1 89 ? -31.500 2.025 15.268 1.00 93.00 89 CYS A C 1
ATOM 663 O O . CYS A 1 89 ? -31.305 1.943 16.476 1.00 93.00 89 CYS A O 1
ATOM 665 N N . GLU A 1 90 ? -32.721 2.210 14.759 1.00 93.19 90 GLU A N 1
ATOM 666 C CA . GLU A 1 90 ? -33.925 2.365 15.587 1.00 93.19 90 GLU A CA 1
ATOM 667 C C . GLU A 1 90 ? -34.190 1.139 16.479 1.00 93.19 90 GLU A C 1
ATOM 669 O O . GLU A 1 90 ? -34.511 1.284 17.657 1.00 93.19 90 GLU A O 1
ATOM 674 N N . ARG A 1 91 ? -34.022 -0.077 15.941 1.00 94.06 91 ARG A N 1
ATOM 675 C CA . ARG A 1 91 ? -34.231 -1.331 16.688 1.00 94.06 91 ARG A CA 1
ATOM 676 C C . ARG A 1 91 ? -33.148 -1.599 17.724 1.00 94.06 91 ARG A C 1
ATOM 678 O O . ARG A 1 91 ? -33.451 -2.154 18.774 1.00 94.06 91 ARG A O 1
ATOM 685 N N . GLU A 1 92 ? -31.919 -1.199 17.422 1.00 90.06 92 GLU A N 1
ATOM 686 C CA . GLU A 1 92 ? -30.758 -1.357 18.302 1.00 90.06 92 GLU A CA 1
ATOM 687 C C . GLU A 1 92 ? -30.614 -0.194 19.304 1.00 90.06 92 GLU A C 1
ATOM 689 O O . GLU A 1 92 ? -29.712 -0.198 20.140 1.00 90.06 92 GLU A O 1
ATOM 694 N N . GLY A 1 93 ? -31.503 0.809 19.255 1.00 89.06 93 GLY A N 1
ATOM 695 C CA . GLY A 1 93 ? -31.472 1.964 20.156 1.00 89.06 93 GLY A CA 1
ATOM 696 C C . GLY A 1 93 ? -30.272 2.889 19.929 1.00 89.06 93 GLY A C 1
ATOM 697 O O . GLY A 1 93 ? -29.773 3.494 20.879 1.00 89.06 93 GLY A O 1
ATOM 698 N N . VAL A 1 94 ? -29.798 2.978 18.685 1.00 89.81 94 VAL A N 1
ATOM 699 C CA . VAL A 1 94 ? -28.674 3.819 18.265 1.00 89.81 94 VAL A CA 1
ATOM 700 C C . VAL A 1 94 ? -29.205 5.031 17.503 1.00 89.81 94 VAL A C 1
ATOM 702 O O . VAL A 1 94 ? -29.841 4.892 16.462 1.00 89.81 94 VAL A O 1
ATOM 705 N N . GLU A 1 95 ? -28.923 6.239 17.983 1.00 88.94 95 GLU A N 1
ATOM 706 C CA . GLU A 1 95 ? -29.268 7.473 17.272 1.00 88.94 95 GLU A CA 1
ATOM 707 C C . GLU A 1 95 ? -28.241 7.756 16.170 1.00 88.94 95 GLU A C 1
ATOM 709 O O . GLU A 1 95 ? -27.082 8.027 16.461 1.00 88.94 95 GLU A O 1
ATOM 714 N N . ALA A 1 96 ? -28.631 7.719 14.897 1.00 86.50 96 ALA A N 1
ATOM 715 C CA . ALA A 1 96 ? -27.711 7.971 13.786 1.00 86.50 96 ALA A CA 1
ATOM 716 C C . ALA A 1 96 ? -28.174 9.142 12.914 1.00 86.50 96 ALA A C 1
ATOM 718 O O . ALA A 1 96 ? -29.335 9.203 12.503 1.00 86.50 96 ALA A O 1
ATOM 719 N N . ASP A 1 97 ? -27.248 10.045 12.581 1.00 86.81 97 ASP A N 1
ATOM 720 C CA . ASP A 1 97 ? -27.503 11.118 11.616 1.00 86.81 97 ASP A CA 1
ATOM 721 C C . ASP A 1 97 ? -27.815 10.519 10.220 1.00 86.81 97 ASP A C 1
ATOM 723 O O . ASP A 1 97 ? -27.040 9.704 9.703 1.00 86.81 97 ASP A O 1
ATOM 727 N N . PRO A 1 98 ? -28.918 10.914 9.552 1.00 86.44 98 PRO A N 1
ATOM 728 C CA . PRO A 1 98 ? -29.246 10.455 8.201 1.00 86.44 98 PRO A CA 1
ATOM 729 C C . PRO A 1 98 ? -28.115 10.621 7.175 1.00 86.44 98 PRO A C 1
ATOM 731 O O . PRO A 1 98 ? -27.992 9.811 6.250 1.00 86.44 98 PRO A O 1
ATOM 734 N N . LEU A 1 99 ? -27.274 11.651 7.320 1.00 83.25 99 LEU A N 1
ATOM 735 C CA . LEU A 1 99 ? -26.118 11.876 6.451 1.00 83.25 99 LEU A CA 1
ATOM 736 C C . LEU A 1 99 ? -25.041 10.800 6.638 1.00 83.25 99 LEU A C 1
ATOM 738 O O . LEU A 1 99 ? -24.418 10.389 5.655 1.00 83.25 99 LEU A O 1
ATOM 742 N N . VAL A 1 100 ? -24.874 10.293 7.863 1.00 82.94 100 VAL A N 1
ATOM 743 C CA . VAL A 1 100 ? -23.951 9.194 8.180 1.00 82.94 100 VAL A CA 1
ATOM 744 C C . VAL A 1 100 ? -24.395 7.918 7.491 1.00 82.94 100 VAL A C 1
ATOM 746 O O . VAL A 1 100 ? -23.622 7.296 6.763 1.00 82.94 100 VAL A O 1
ATOM 749 N N . LEU A 1 101 ? -25.667 7.564 7.652 1.00 89.94 101 LEU A N 1
ATOM 750 C CA . LEU A 1 101 ? -26.240 6.358 7.058 1.00 89.94 101 LEU A CA 1
ATOM 751 C C . LEU A 1 101 ? -26.181 6.399 5.530 1.00 89.94 101 LEU A C 1
ATOM 753 O O . LEU A 1 101 ? -25.884 5.393 4.882 1.00 89.94 101 LEU A O 1
ATOM 757 N N . LYS A 1 102 ? -26.407 7.580 4.944 1.00 89.50 102 LYS A N 1
ATOM 758 C CA . LYS A 1 102 ? -26.238 7.798 3.507 1.00 89.50 102 LYS A CA 1
ATOM 759 C C . LYS A 1 102 ? -24.787 7.595 3.076 1.00 89.50 102 LYS A C 1
ATOM 761 O O . LYS A 1 102 ? -24.551 6.972 2.042 1.00 89.50 102 LYS A O 1
ATOM 766 N N . LYS A 1 103 ? -23.820 8.066 3.866 1.00 83.50 103 LYS A N 1
ATOM 767 C CA . LYS A 1 103 ? -22.402 7.915 3.540 1.00 83.50 103 LYS A CA 1
ATOM 768 C C . LYS A 1 103 ? -21.932 6.462 3.616 1.00 83.50 103 LYS A C 1
ATOM 770 O O . LYS A 1 103 ? -21.246 6.009 2.702 1.00 83.50 103 LYS A O 1
ATOM 775 N N . ILE A 1 104 ? -22.350 5.724 4.644 1.00 86.00 104 ILE A N 1
ATOM 776 C CA . ILE A 1 104 ? -22.100 4.278 4.767 1.00 86.00 104 ILE A CA 1
ATOM 777 C C . ILE A 1 104 ? -22.699 3.542 3.558 1.00 86.00 104 ILE A C 1
ATOM 779 O O . ILE A 1 104 ? -22.025 2.757 2.894 1.00 86.00 104 ILE A O 1
ATOM 783 N N . ALA A 1 105 ? -23.939 3.872 3.193 1.00 89.31 105 ALA A N 1
ATOM 784 C CA . ALA A 1 105 ? -24.610 3.284 2.039 1.00 89.31 105 ALA A CA 1
ATOM 785 C C . ALA A 1 105 ? -23.921 3.585 0.691 1.00 89.31 105 ALA A C 1
ATOM 787 O O . ALA A 1 105 ? -23.904 2.731 -0.198 1.00 89.31 105 ALA A O 1
ATOM 788 N N . GLU A 1 106 ? -23.364 4.787 0.515 1.00 85.12 106 GLU A N 1
ATOM 789 C CA . GLU A 1 106 ? -22.569 5.150 -0.666 1.00 85.12 106 GLU A CA 1
ATOM 790 C C . GLU A 1 106 ? -21.249 4.368 -0.726 1.00 85.12 106 GLU A C 1
ATOM 792 O O . GLU A 1 106 ? -20.884 3.860 -1.792 1.00 85.12 106 GLU A O 1
ATOM 797 N N . ASN A 1 107 ? -20.558 4.228 0.410 1.00 79.06 107 ASN A N 1
ATOM 798 C CA . ASN A 1 107 ? -19.287 3.506 0.505 1.00 79.06 107 ASN A CA 1
ATOM 799 C C . ASN A 1 107 ? -19.445 2.013 0.182 1.00 79.06 107 ASN A C 1
ATOM 801 O O . ASN A 1 107 ? -18.614 1.447 -0.528 1.00 79.06 107 ASN A O 1
ATOM 805 N N . ALA A 1 108 ? -20.552 1.406 0.610 1.00 83.00 108 ALA A N 1
ATOM 806 C CA . ALA A 1 108 ? -20.834 -0.010 0.396 1.00 83.00 108 ALA A CA 1
ATOM 807 C C . ALA A 1 108 ? -21.189 -0.378 -1.061 1.00 83.00 108 ALA A C 1
ATOM 809 O O . ALA A 1 108 ? -21.302 -1.556 -1.400 1.00 83.00 108 ALA A O 1
ATOM 810 N N . LYS A 1 109 ? -21.384 0.610 -1.953 1.00 86.19 109 LYS A N 1
ATOM 811 C CA . LYS A 1 109 ? -21.614 0.426 -3.406 1.00 86.19 109 LYS A CA 1
ATOM 812 C C . LYS A 1 109 ? -22.694 -0.614 -3.757 1.00 86.19 109 LYS A C 1
ATOM 814 O O . LYS A 1 109 ? -22.595 -1.294 -4.786 1.00 86.19 109 LYS A O 1
ATOM 819 N N . GLY A 1 110 ? -23.735 -0.694 -2.926 1.00 83.25 110 GLY A N 1
ATOM 820 C CA . GLY A 1 110 ? -24.887 -1.578 -3.106 1.00 83.25 110 GLY A CA 1
ATOM 821 C C . GLY A 1 110 ? -24.767 -2.972 -2.479 1.00 83.25 110 GLY A C 1
ATOM 822 O O . GLY A 1 110 ? -25.673 -3.773 -2.704 1.00 83.25 110 GLY A O 1
ATOM 823 N N . ASP A 1 111 ? -23.712 -3.254 -1.703 1.00 89.12 111 ASP A N 1
ATOM 824 C CA . ASP A 1 111 ? -23.618 -4.431 -0.826 1.00 89.12 111 ASP A CA 1
ATOM 825 C C . ASP A 1 111 ? -24.186 -4.095 0.566 1.00 89.12 111 ASP A C 1
ATOM 827 O O . ASP A 1 111 ? -23.631 -3.293 1.315 1.00 89.12 111 ASP A O 1
ATOM 831 N N . LEU A 1 112 ? -25.321 -4.703 0.919 1.00 92.81 112 LEU A N 1
ATOM 832 C CA . LEU A 1 112 ? -25.974 -4.457 2.207 1.00 92.81 112 LEU A CA 1
ATOM 833 C C . LEU A 1 112 ? -25.209 -5.071 3.388 1.00 92.81 112 LEU A C 1
ATOM 835 O O . LEU A 1 112 ? -25.220 -4.498 4.470 1.00 92.81 112 LEU A O 1
ATOM 839 N N . ARG A 1 113 ? -24.542 -6.212 3.199 1.00 91.69 113 ARG A N 1
ATOM 840 C CA . ARG A 1 113 ? -23.779 -6.885 4.260 1.00 91.69 113 ARG A CA 1
ATOM 841 C C . ARG A 1 113 ? -22.576 -6.036 4.654 1.00 91.69 113 ARG A C 1
ATOM 843 O O . ARG A 1 113 ? -22.352 -5.819 5.837 1.00 91.69 113 ARG A O 1
ATOM 850 N N . ALA A 1 114 ? -21.857 -5.514 3.658 1.00 84.62 114 ALA A N 1
ATOM 851 C CA . ALA A 1 114 ? -20.760 -4.577 3.883 1.00 84.62 114 ALA A CA 1
ATOM 852 C C . ALA A 1 114 ? -21.255 -3.324 4.621 1.00 84.62 114 ALA A C 1
ATOM 854 O O . ALA A 1 114 ? -20.689 -2.957 5.641 1.00 84.62 114 ALA A O 1
ATOM 855 N N . ALA A 1 115 ? -22.378 -2.741 4.183 1.00 91.00 115 ALA A N 1
ATOM 856 C CA . ALA A 1 115 ? -22.968 -1.575 4.840 1.00 91.00 115 ALA A CA 1
ATOM 857 C C . ALA A 1 115 ? -23.376 -1.834 6.304 1.00 91.00 115 ALA A C 1
ATOM 859 O O . ALA A 1 115 ? -23.235 -0.950 7.145 1.00 91.00 115 ALA A O 1
ATOM 860 N N . ILE A 1 116 ? -23.905 -3.024 6.612 1.00 93.12 116 ILE A N 1
ATOM 861 C CA . ILE A 1 116 ? -24.270 -3.414 7.981 1.00 93.12 116 ILE A CA 1
ATOM 862 C C . ILE A 1 116 ? -23.019 -3.577 8.845 1.00 93.12 116 ILE A C 1
ATOM 864 O O . ILE A 1 116 ? -23.006 -3.083 9.966 1.00 93.12 116 ILE A O 1
ATOM 868 N N . ASN A 1 117 ? -21.969 -4.217 8.329 1.00 85.94 117 ASN A N 1
ATOM 869 C CA . ASN A 1 117 ? -20.710 -4.377 9.060 1.00 85.94 117 ASN A CA 1
ATOM 870 C C . ASN A 1 117 ? -20.038 -3.023 9.326 1.00 85.94 117 ASN A C 1
ATOM 872 O O . ASN A 1 117 ? -19.578 -2.772 10.437 1.00 85.94 117 ASN A O 1
ATOM 876 N N . ASP A 1 118 ? -20.045 -2.132 8.334 1.00 83.38 118 ASP A N 1
ATOM 877 C CA . ASP A 1 118 ? -19.548 -0.762 8.464 1.00 83.38 118 ASP A CA 1
ATOM 878 C C . ASP A 1 118 ? -20.344 0.015 9.524 1.00 83.38 118 ASP A C 1
ATOM 880 O O . ASP A 1 118 ? -19.765 0.696 10.370 1.00 83.38 118 ASP A O 1
ATOM 884 N N . LEU A 1 119 ? -21.676 -0.116 9.520 1.00 88.12 119 LEU A N 1
ATOM 885 C CA . LEU A 1 119 ? -22.526 0.464 10.558 1.00 88.12 119 LEU A CA 1
ATOM 886 C C . LEU A 1 119 ? -22.201 -0.121 11.933 1.00 88.12 119 LEU A C 1
ATOM 888 O O . LEU A 1 119 ? -22.076 0.641 12.884 1.00 88.12 119 LEU A O 1
ATOM 892 N N . GLN A 1 120 ? -22.054 -1.442 12.042 1.00 84.69 120 GLN A N 1
ATOM 893 C CA . GLN A 1 120 ? -21.727 -2.114 13.295 1.00 84.69 120 GLN A CA 1
ATOM 894 C C . GLN A 1 120 ? -20.393 -1.614 13.853 1.00 84.69 120 GLN A C 1
ATOM 896 O O . GLN A 1 120 ? -20.346 -1.253 15.022 1.00 84.69 120 GLN A O 1
ATOM 901 N N . MET A 1 121 ? -19.348 -1.508 13.025 1.00 75.88 121 MET A N 1
ATOM 902 C CA . MET A 1 121 ? -18.054 -0.951 13.438 1.00 75.88 121 MET A CA 1
ATOM 903 C C . MET A 1 121 ? -18.178 0.480 13.968 1.00 75.88 121 MET A C 1
ATOM 905 O O . MET A 1 121 ? -17.547 0.837 14.958 1.00 75.88 121 MET A O 1
ATOM 909 N N . VAL A 1 122 ? -18.981 1.319 13.312 1.00 77.12 122 VAL A N 1
ATOM 910 C CA . VAL A 1 122 ? -19.159 2.715 13.733 1.00 77.12 122 VAL A CA 1
ATOM 911 C C . VAL A 1 122 ? -20.057 2.824 14.979 1.00 77.12 122 VAL A C 1
ATOM 913 O O . VAL A 1 122 ? -19.866 3.728 15.797 1.00 77.12 122 VAL A O 1
ATOM 916 N N . ALA A 1 123 ? -21.014 1.910 15.145 1.00 77.50 123 ALA A N 1
ATOM 917 C CA . ALA A 1 123 ? -21.963 1.863 16.257 1.00 77.50 123 ALA A CA 1
ATOM 918 C C . ALA A 1 123 ? -21.419 1.166 17.514 1.00 77.50 123 ALA A C 1
ATOM 920 O O . ALA A 1 123 ? -21.994 1.320 18.593 1.00 77.50 123 ALA A O 1
ATOM 921 N N . GLU A 1 124 ? -20.350 0.375 17.395 1.00 75.75 124 GLU A N 1
ATOM 922 C CA . GLU A 1 124 ? -19.861 -0.484 18.471 1.00 75.75 124 GLU A CA 1
ATOM 923 C C . GLU A 1 124 ? -19.512 0.326 19.730 1.00 75.75 124 GLU A C 1
ATOM 925 O O . GLU A 1 124 ? -18.704 1.255 19.713 1.00 75.75 124 GLU A O 1
ATOM 930 N N . GLY A 1 125 ? -20.173 -0.007 20.844 1.00 66.69 125 GLY A N 1
ATOM 931 C CA . GLY A 1 125 ? -19.981 0.670 22.130 1.00 66.69 125 GLY A CA 1
ATOM 932 C C . GLY A 1 125 ? -20.586 2.078 22.231 1.00 66.69 125 GLY A C 1
ATOM 933 O O . GLY A 1 125 ? -20.343 2.758 23.231 1.00 66.69 125 GLY A O 1
ATOM 934 N N . ARG A 1 126 ? -21.382 2.529 21.249 1.00 74.38 126 ARG A N 1
ATOM 935 C CA . ARG A 1 126 ? -21.985 3.873 21.211 1.00 74.38 126 ARG A CA 1
ATOM 936 C C . ARG A 1 126 ? -23.511 3.815 21.161 1.00 74.38 126 ARG A C 1
ATOM 938 O O . ARG A 1 126 ? -24.103 2.874 20.649 1.00 74.38 126 ARG A O 1
ATOM 945 N N . ARG A 1 127 ? -24.154 4.856 21.699 1.00 76.06 127 ARG A N 1
ATOM 946 C CA . ARG A 1 127 ? -25.616 5.059 21.620 1.00 76.06 127 ARG A CA 1
ATOM 947 C C . ARG A 1 127 ? -26.021 6.117 20.596 1.00 76.06 127 ARG A C 1
ATOM 949 O O . ARG A 1 127 ? -27.199 6.225 20.281 1.00 76.06 127 ARG A O 1
ATOM 956 N N . SER A 1 128 ? -25.060 6.873 20.072 1.00 80.56 128 SER A N 1
ATOM 957 C CA . SER A 1 128 ? -25.274 7.830 18.993 1.00 80.56 128 SER A CA 1
ATOM 958 C C . SER A 1 128 ? -24.084 7.860 18.033 1.00 80.56 128 SER A C 1
ATOM 960 O O . SER A 1 128 ? -22.952 7.580 18.432 1.00 80.56 128 SER A O 1
ATOM 962 N N . ILE A 1 129 ? -24.355 8.158 16.761 1.00 77.75 129 ILE A N 1
ATOM 963 C CA . ILE A 1 129 ? -23.389 8.196 15.663 1.00 77.75 129 ILE A CA 1
ATOM 964 C C . ILE A 1 129 ? -23.566 9.490 14.869 1.00 77.75 129 ILE A C 1
ATOM 966 O O . ILE A 1 129 ? -24.648 9.795 14.358 1.00 77.75 129 ILE A O 1
ATOM 970 N N . THR A 1 130 ? -22.465 10.214 14.705 1.00 76.12 130 THR A N 1
ATOM 971 C CA . THR A 1 130 ? -22.381 11.503 14.018 1.00 76.12 130 THR A CA 1
ATOM 972 C C . THR A 1 130 ? -21.392 11.461 12.850 1.00 76.12 130 THR A C 1
ATOM 974 O O . THR A 1 130 ? -20.656 10.493 12.655 1.00 76.12 130 THR A O 1
ATOM 977 N N . MET A 1 131 ? -21.363 12.517 12.030 1.00 65.12 131 MET A N 1
ATOM 978 C CA . MET A 1 131 ? -20.448 12.612 10.879 1.00 65.12 131 MET A CA 1
ATOM 979 C C . MET A 1 131 ? -18.960 12.539 11.265 1.00 65.12 131 MET A C 1
ATOM 981 O O . MET A 1 131 ? -18.140 12.141 10.435 1.00 65.12 131 MET A O 1
ATOM 985 N N . ASP A 1 132 ? -18.606 12.882 12.505 1.00 60.34 132 ASP A N 1
ATOM 986 C CA . ASP A 1 132 ? -17.229 12.802 13.002 1.00 60.34 132 ASP A CA 1
ATOM 987 C C . ASP A 1 132 ? -16.767 11.350 13.227 1.00 60.34 132 ASP A C 1
ATOM 989 O O . ASP A 1 132 ? -15.575 11.048 13.083 1.00 60.34 132 ASP A O 1
ATOM 993 N N . ASP A 1 133 ? -17.716 10.437 13.455 1.00 58.50 133 ASP A N 1
ATOM 994 C CA . ASP A 1 133 ? -17.489 9.010 13.712 1.00 58.50 133 ASP A CA 1
ATOM 995 C C . ASP A 1 133 ? -17.235 8.199 12.425 1.00 58.50 133 ASP A C 1
ATOM 997 O O . ASP A 1 133 ? -16.717 7.086 12.474 1.00 58.50 133 ASP A O 1
ATOM 1001 N N . LEU A 1 134 ? -17.503 8.778 11.245 1.00 56.88 134 LEU A N 1
ATOM 1002 C CA . LEU A 1 134 ? -17.195 8.187 9.930 1.00 56.88 134 LEU A CA 1
ATOM 1003 C C . LEU A 1 134 ? -15.701 8.193 9.572 1.00 56.88 134 LEU A C 1
ATOM 1005 O O . LEU A 1 134 ? -15.323 7.683 8.513 1.00 56.88 134 LEU A O 1
ATOM 1009 N N . GLY A 1 135 ? -14.844 8.786 10.415 1.00 51.16 135 GLY A N 1
ATOM 1010 C CA . GLY A 1 135 ? -13.385 8.744 10.243 1.00 51.16 135 GLY A CA 1
ATOM 1011 C C . GLY A 1 135 ? -12.852 7.321 10.035 1.00 51.16 135 GLY A C 1
ATOM 1012 O O . GLY A 1 135 ? -11.944 7.129 9.228 1.00 51.16 135 GLY A O 1
ATOM 1013 N N . VAL A 1 136 ? -13.535 6.349 10.644 1.00 51.41 136 VAL A N 1
ATOM 1014 C CA . VAL A 1 136 ? -13.223 4.916 10.715 1.00 51.41 136 VAL A CA 1
ATOM 1015 C C . VAL A 1 136 ? -13.238 4.173 9.377 1.00 51.41 136 VAL A C 1
ATOM 1017 O O . VAL A 1 136 ? -12.527 3.191 9.192 1.00 51.41 136 VAL A O 1
ATOM 1020 N N . LEU A 1 137 ? -13.940 4.678 8.364 1.00 52.16 137 LEU A N 1
ATOM 1021 C CA . LEU A 1 137 ? -14.331 3.860 7.210 1.00 52.16 137 LEU A CA 1
ATOM 1022 C C . LEU A 1 137 ? -13.400 3.870 5.976 1.00 52.16 137 LEU A C 1
ATOM 1024 O O . LEU A 1 137 ? -13.898 3.676 4.874 1.00 52.16 137 LEU A O 1
ATOM 1028 N N . SER A 1 138 ? -12.075 4.063 6.096 1.00 44.97 138 SER A N 1
ATOM 1029 C CA . SER A 1 138 ? -11.047 3.300 5.309 1.00 44.97 138 SER A CA 1
ATOM 1030 C C . SER A 1 138 ? -9.713 4.011 5.033 1.00 44.97 138 SER A C 1
ATOM 1032 O O . SER A 1 138 ? -8.715 3.336 4.831 1.00 44.97 138 SER A O 1
ATOM 1034 N N . LEU A 1 139 ? -9.633 5.339 4.982 1.00 43.41 139 LEU A N 1
ATOM 1035 C CA . LEU A 1 139 ? -8.352 6.045 4.736 1.00 43.41 139 LEU A CA 1
ATOM 1036 C C . LEU A 1 139 ? -8.095 7.143 5.764 1.00 43.41 139 LEU A C 1
ATOM 1038 O O . LEU A 1 139 ? -6.952 7.446 6.076 1.00 43.41 139 LEU A O 1
ATOM 1042 N N . ARG A 1 140 ? -9.159 7.678 6.366 1.00 46.00 140 ARG A N 1
ATOM 1043 C CA . ARG A 1 140 ? -9.068 8.742 7.362 1.00 46.00 140 ARG A CA 1
ATOM 1044 C C . ARG A 1 140 ? -8.712 8.215 8.753 1.00 46.00 140 ARG A C 1
ATOM 1046 O O . ARG A 1 140 ? -8.068 8.937 9.499 1.00 46.00 140 ARG A O 1
ATOM 1053 N N . ASP A 1 141 ? -9.083 6.982 9.084 1.00 47.91 141 ASP A N 1
ATOM 1054 C CA . ASP A 1 141 ? -8.720 6.362 10.362 1.00 47.91 141 ASP A CA 1
ATOM 1055 C C . ASP A 1 141 ? -7.327 5.770 10.357 1.00 47.91 141 ASP A C 1
ATOM 1057 O O . ASP A 1 141 ? -6.620 5.908 11.346 1.00 47.91 141 ASP A O 1
ATOM 1061 N N . GLN A 1 142 ? -6.887 5.213 9.224 1.00 50.28 142 GLN A N 1
ATOM 1062 C CA . GLN A 1 142 ? -5.470 4.931 9.045 1.00 50.28 142 GLN A CA 1
ATOM 1063 C C . GLN A 1 142 ? -4.679 6.236 9.080 1.00 50.28 142 GLN A C 1
ATOM 1065 O O . GLN A 1 142 ? -3.727 6.309 9.830 1.00 50.28 142 GLN A O 1
ATOM 1070 N N . GLU A 1 143 ? -5.082 7.309 8.390 1.00 52.97 143 GLU A N 1
ATOM 1071 C CA . GLU A 1 143 ? -4.380 8.598 8.497 1.00 52.97 143 GLU A CA 1
ATOM 1072 C C . GLU A 1 143 ? -4.388 9.171 9.925 1.00 52.97 143 GLU A C 1
ATOM 1074 O O . GLU A 1 143 ? -3.339 9.594 10.395 1.00 52.97 143 GLU A O 1
ATOM 1079 N N . LYS A 1 144 ? -5.510 9.148 10.657 1.00 58.22 144 LYS A N 1
ATOM 1080 C CA . LYS A 1 144 ? -5.564 9.595 12.063 1.00 58.22 144 LYS A CA 1
ATOM 1081 C C . LYS A 1 144 ? -4.697 8.714 12.976 1.00 58.22 144 LYS A C 1
ATOM 1083 O O . LYS A 1 144 ? -3.872 9.258 13.704 1.00 58.22 144 LYS A O 1
ATOM 1088 N N . SER A 1 145 ? -4.804 7.386 12.874 1.00 70.31 145 SER A N 1
ATOM 1089 C CA . SER A 1 145 ? -3.991 6.411 13.625 1.00 70.31 145 SER A CA 1
ATOM 1090 C C . SER A 1 145 ? -2.499 6.525 13.291 1.00 70.31 145 SER A C 1
ATOM 1092 O O . SER A 1 145 ? -1.655 6.541 14.189 1.00 70.31 145 SER A O 1
ATOM 1094 N N . VAL A 1 146 ? -2.152 6.724 12.013 1.00 83.25 146 VAL A N 1
ATOM 1095 C CA . VAL A 1 146 ? -0.789 7.035 11.563 1.00 83.25 146 VAL A CA 1
ATOM 1096 C C . VAL A 1 146 ? -0.345 8.347 12.192 1.00 83.25 146 VAL A C 1
ATOM 1098 O O . VAL A 1 146 ? 0.728 8.390 12.772 1.00 83.25 146 VAL A O 1
ATOM 1101 N N . PHE A 1 147 ? -1.129 9.423 12.113 1.00 87.56 147 PHE A N 1
ATOM 1102 C CA . PHE A 1 147 ? -0.733 10.728 12.648 1.00 87.56 147 PHE A CA 1
ATOM 1103 C C . PHE A 1 147 ? -0.525 10.684 14.154 1.00 87.56 147 PHE A C 1
ATOM 1105 O O . PHE A 1 147 ? 0.385 11.340 14.659 1.00 87.56 147 PHE A O 1
ATOM 1112 N N . ASP A 1 148 ? -1.332 9.912 14.869 1.00 86.81 148 ASP A N 1
ATOM 1113 C CA . ASP A 1 148 ? -1.192 9.727 16.306 1.00 86.81 148 ASP A CA 1
ATOM 1114 C C . ASP A 1 148 ? 0.016 8.840 16.637 1.00 86.81 148 ASP A C 1
ATOM 1116 O O . ASP A 1 148 ? 0.782 9.182 17.539 1.00 86.81 148 ASP A O 1
ATOM 1120 N N . THR A 1 149 ? 0.291 7.811 15.829 1.00 91.25 149 THR A N 1
ATOM 1121 C CA . THR A 1 149 ? 1.540 7.031 15.888 1.00 91.25 149 THR A CA 1
ATOM 1122 C C . THR A 1 149 ? 2.761 7.926 15.638 1.00 91.25 149 THR A C 1
ATOM 1124 O O . THR A 1 149 ? 3.701 7.936 16.430 1.00 91.25 149 THR A O 1
ATOM 1127 N N . LEU A 1 150 ? 2.742 8.744 14.582 1.00 91.88 150 LEU A N 1
ATOM 1128 C CA . LEU A 1 150 ? 3.810 9.684 14.238 1.00 91.88 150 LEU A CA 1
ATOM 1129 C C . LEU A 1 150 ? 4.013 10.708 15.356 1.00 91.88 150 LEU A C 1
ATOM 1131 O O . LEU A 1 150 ? 5.148 10.971 15.740 1.00 91.88 150 LEU A O 1
ATOM 1135 N N . LYS A 1 151 ? 2.935 11.252 15.939 1.00 90.25 151 LYS A N 1
ATOM 1136 C CA . LYS A 1 151 ? 3.038 12.142 17.106 1.00 90.25 151 LYS A CA 1
ATOM 1137 C C . LYS A 1 151 ? 3.667 11.421 18.298 1.00 90.25 151 LYS A C 1
ATOM 1139 O O . LYS A 1 151 ? 4.544 11.992 18.940 1.00 90.25 151 LYS A O 1
ATOM 1144 N N . ALA A 1 152 ? 3.246 10.193 18.595 1.00 91.06 152 ALA A N 1
ATOM 1145 C CA . ALA A 1 152 ? 3.794 9.406 19.699 1.00 91.06 152 ALA A CA 1
ATOM 1146 C C . ALA A 1 152 ? 5.288 9.099 19.507 1.00 91.06 152 ALA A C 1
ATOM 1148 O O . ALA A 1 152 ? 6.040 9.076 20.481 1.00 91.06 152 ALA A O 1
ATOM 1149 N N . ILE A 1 153 ? 5.726 8.924 18.258 1.00 93.38 153 ILE A N 1
ATOM 1150 C CA . ILE A 1 153 ? 7.132 8.748 17.897 1.00 93.38 153 ILE A CA 1
ATOM 1151 C C . ILE A 1 153 ? 7.888 10.085 18.018 1.00 93.38 153 ILE A C 1
ATOM 1153 O O . ILE A 1 153 ? 8.756 10.213 18.876 1.00 93.38 153 ILE A O 1
ATOM 1157 N N . PHE A 1 154 ? 7.521 11.115 17.248 1.00 91.44 154 PHE A N 1
ATOM 1158 C CA . PHE A 1 154 ? 8.268 12.381 17.169 1.00 91.44 154 PHE A CA 1
ATOM 1159 C C . PHE A 1 154 ? 8.222 13.238 18.443 1.00 91.44 154 PHE A C 1
ATOM 1161 O O . PHE A 1 154 ? 9.135 14.034 18.690 1.00 91.44 154 PHE A O 1
ATOM 1168 N N . TYR A 1 155 ? 7.167 13.132 19.251 1.00 89.19 155 TYR A N 1
ATOM 1169 C CA . TYR A 1 155 ? 7.046 13.830 20.540 1.00 89.19 155 TYR A CA 1
ATOM 1170 C C . TYR A 1 155 ? 7.209 12.891 21.741 1.00 89.19 155 TYR A C 1
ATOM 1172 O O . TYR A 1 155 ? 7.008 13.310 22.884 1.00 89.19 155 TYR A O 1
ATOM 1180 N N . GLY A 1 156 ? 7.584 11.632 21.503 1.00 87.00 156 GLY A N 1
ATOM 1181 C CA . GLY A 1 156 ? 7.840 10.661 22.555 1.00 87.00 156 GLY A CA 1
ATOM 1182 C C . GLY A 1 156 ? 8.978 11.104 23.475 1.00 87.00 156 GLY A C 1
ATOM 1183 O O . GLY A 1 156 ? 10.005 11.611 23.029 1.00 87.00 156 GLY A O 1
ATOM 1184 N N . LYS A 1 157 ? 8.803 10.900 24.785 1.00 84.38 157 LYS A N 1
ATOM 1185 C CA . LYS A 1 157 ? 9.808 11.260 25.806 1.00 84.38 157 LYS A CA 1
ATOM 1186 C C . LYS A 1 157 ? 10.772 10.121 26.144 1.00 84.38 157 LYS A C 1
ATOM 1188 O O . LYS A 1 157 ? 11.830 10.371 26.710 1.00 84.38 157 LYS A O 1
ATOM 1193 N N . SER A 1 158 ? 10.406 8.876 25.840 1.00 92.75 158 SER A N 1
ATOM 1194 C CA . SER A 1 158 ? 11.205 7.688 26.148 1.00 92.75 158 SER A CA 1
ATOM 1195 C C . SER A 1 158 ? 11.437 6.848 24.897 1.00 92.75 158 SER A C 1
ATOM 1197 O O . SER A 1 158 ? 10.522 6.638 24.102 1.00 92.75 158 SER A O 1
ATOM 1199 N N . ALA A 1 159 ? 12.658 6.328 24.740 1.00 93.06 159 ALA A N 1
ATOM 1200 C CA . ALA A 1 159 ? 13.013 5.460 23.615 1.00 93.06 159 ALA A CA 1
ATOM 1201 C C . ALA A 1 159 ? 12.083 4.243 23.533 1.00 93.06 159 ALA A C 1
ATOM 1203 O O . ALA A 1 159 ? 11.551 3.930 22.474 1.00 93.06 159 ALA A O 1
ATOM 1204 N N . GLN A 1 160 ? 11.813 3.605 24.672 1.00 93.12 160 GLN A N 1
ATOM 1205 C CA . GLN A 1 160 ? 10.933 2.442 24.734 1.00 93.12 160 GLN A CA 1
ATOM 1206 C C . GLN A 1 160 ? 9.486 2.778 24.344 1.00 93.12 160 GLN A C 1
ATOM 1208 O O . GLN A 1 160 ? 8.855 1.986 23.650 1.00 93.12 160 GLN A O 1
ATOM 1213 N N . GLY A 1 161 ? 8.980 3.959 24.720 1.00 90.62 161 GLY A N 1
ATOM 1214 C CA . GLY A 1 161 ? 7.646 4.412 24.321 1.00 90.62 161 GLY A CA 1
ATOM 1215 C C . GLY A 1 161 ? 7.536 4.639 22.813 1.00 90.62 161 GLY A C 1
ATOM 1216 O O . GLY A 1 161 ? 6.567 4.206 22.199 1.00 90.62 161 GLY A O 1
ATOM 1217 N N . MET A 1 162 ? 8.563 5.234 22.198 1.00 93.31 162 MET A N 1
ATOM 1218 C CA . MET A 1 162 ? 8.620 5.432 20.743 1.00 93.31 162 MET A CA 1
ATOM 1219 C C . MET A 1 162 ? 8.696 4.104 19.981 1.00 93.31 162 MET A C 1
ATOM 1221 O O . MET A 1 162 ? 8.065 3.939 18.938 1.00 93.31 162 MET A O 1
ATOM 1225 N N . ILE A 1 163 ? 9.466 3.143 20.495 1.00 94.06 163 ILE A N 1
ATOM 1226 C CA . ILE A 1 163 ? 9.574 1.799 19.911 1.00 94.06 163 ILE A CA 1
ATOM 1227 C C . ILE A 1 163 ? 8.236 1.081 19.988 1.00 94.06 163 ILE A C 1
ATOM 1229 O O . ILE A 1 163 ? 7.783 0.544 18.981 1.00 94.06 163 ILE A O 1
ATOM 1233 N N . MET A 1 164 ? 7.595 1.117 21.156 1.00 92.06 164 MET A N 1
ATOM 1234 C CA . MET A 1 164 ? 6.304 0.477 21.367 1.00 92.06 164 MET A CA 1
ATOM 1235 C C . MET A 1 164 ? 5.234 1.074 20.453 1.00 92.06 164 MET A C 1
ATOM 1237 O O . MET A 1 164 ? 4.546 0.312 19.786 1.00 92.06 164 MET A O 1
ATOM 1241 N N . ALA A 1 165 ? 5.169 2.406 20.342 1.00 91.81 165 ALA A N 1
ATOM 1242 C CA . ALA A 1 165 ? 4.245 3.092 19.439 1.00 91.81 165 ALA A CA 1
ATOM 1243 C C . ALA A 1 165 ? 4.411 2.643 17.979 1.00 91.81 165 ALA A C 1
ATOM 1245 O O . ALA A 1 165 ? 3.425 2.436 17.280 1.00 91.81 165 ALA A O 1
ATOM 1246 N N . ALA A 1 166 ? 5.652 2.451 17.527 1.00 92.44 166 ALA A N 1
ATOM 1247 C CA . ALA A 1 166 ? 5.923 1.969 16.179 1.00 92.44 166 ALA A CA 1
ATOM 1248 C C . ALA A 1 166 ? 5.573 0.483 16.001 1.00 92.44 166 ALA A C 1
ATOM 1250 O O . ALA A 1 166 ? 5.050 0.101 14.960 1.00 92.44 166 ALA A O 1
ATOM 1251 N N . SER A 1 167 ? 5.852 -0.358 17.002 1.00 91.69 167 SER A N 1
ATOM 1252 C CA . SER A 1 167 ? 5.616 -1.805 16.922 1.00 91.69 167 SER A CA 1
ATOM 1253 C C . SER A 1 167 ? 4.154 -2.208 17.104 1.00 91.69 167 SER A C 1
ATOM 1255 O O . SER A 1 167 ? 3.755 -3.263 16.626 1.00 91.69 167 SER A O 1
ATOM 1257 N N . SER A 1 168 ? 3.375 -1.406 17.834 1.00 88.62 168 SER A N 1
ATOM 1258 C CA . SER A 1 168 ? 1.949 -1.634 18.084 1.00 88.62 168 SER A CA 1
ATOM 1259 C C . SER A 1 168 ? 1.048 -0.843 17.135 1.00 88.62 168 SER A C 1
ATOM 1261 O O . SER A 1 168 ? -0.141 -0.721 17.406 1.00 88.62 168 SER A O 1
ATOM 1263 N N . SER A 1 169 ? 1.613 -0.230 16.094 1.00 86.38 169 SER A N 1
ATOM 1264 C CA . SER A 1 169 ? 0.843 0.520 15.109 1.00 86.38 169 SER A CA 1
ATOM 1265 C C . SER A 1 169 ? 0.022 -0.433 14.240 1.00 86.38 169 SER A C 1
ATOM 1267 O O . SER A 1 169 ? 0.526 -1.471 13.817 1.00 86.38 169 SER A O 1
ATOM 1269 N N . ASP A 1 170 ? -1.210 -0.044 13.913 1.00 79.25 170 ASP A N 1
ATOM 1270 C CA . ASP A 1 170 ? -2.064 -0.764 12.953 1.00 79.25 170 ASP A CA 1
ATOM 1271 C C . ASP A 1 170 ? -1.597 -0.591 11.494 1.00 79.25 170 ASP A C 1
ATOM 1273 O O . ASP A 1 170 ? -2.155 -1.167 10.559 1.00 79.25 170 ASP A O 1
ATOM 1277 N N . VAL A 1 171 ? -0.583 0.248 11.284 1.00 82.81 171 VAL A N 1
ATOM 1278 C CA . VAL A 1 171 ? -0.009 0.571 9.983 1.00 82.81 171 VAL A CA 1
ATOM 1279 C C . VAL A 1 171 ? 1.094 -0.424 9.672 1.00 82.81 171 VAL A C 1
ATOM 1281 O O . VAL A 1 171 ? 1.965 -0.674 10.504 1.00 82.81 171 VAL A O 1
ATOM 1284 N N . ASP A 1 172 ? 1.107 -0.935 8.440 1.00 88.00 172 ASP A N 1
ATOM 1285 C CA . ASP A 1 172 ? 2.222 -1.743 7.951 1.00 88.00 172 ASP A CA 1
ATOM 1286 C C . ASP A 1 172 ? 3.562 -1.023 8.191 1.00 88.00 172 ASP A C 1
ATOM 1288 O O . ASP A 1 172 ? 3.713 0.161 7.879 1.00 88.00 172 ASP A O 1
ATOM 1292 N N . TYR A 1 173 ? 4.540 -1.732 8.757 1.00 90.69 173 TYR A N 1
ATOM 1293 C CA . TYR A 1 173 ? 5.801 -1.130 9.191 1.00 90.69 173 TYR A CA 1
ATOM 1294 C C . TYR A 1 173 ? 6.615 -0.554 8.020 1.00 90.69 173 TYR A C 1
ATOM 1296 O O . TYR A 1 173 ? 7.371 0.399 8.219 1.00 90.69 173 TYR A O 1
ATOM 1304 N N . GLU A 1 174 ? 6.472 -1.085 6.799 1.00 91.06 174 GLU A N 1
ATOM 1305 C CA . GLU A 1 174 ? 7.144 -0.531 5.621 1.00 91.06 174 GLU A CA 1
ATOM 1306 C C . GLU A 1 174 ? 6.498 0.792 5.224 1.00 91.06 174 GLU A C 1
ATOM 1308 O O . GLU A 1 174 ? 7.200 1.768 4.950 1.00 91.06 174 GLU A O 1
ATOM 1313 N N . LEU A 1 175 ? 5.164 0.852 5.252 1.00 89.19 175 LEU A N 1
ATOM 1314 C CA . LEU A 1 175 ? 4.421 2.084 5.010 1.00 89.19 175 LEU A CA 1
ATOM 1315 C C . LEU A 1 175 ? 4.695 3.129 6.100 1.00 89.19 175 LEU A C 1
ATOM 1317 O O . LEU A 1 175 ? 4.936 4.291 5.772 1.00 89.19 175 LEU A O 1
ATOM 1321 N N . LEU A 1 176 ? 4.723 2.735 7.376 1.00 92.62 176 LEU A N 1
ATOM 1322 C CA . LEU A 1 176 ? 5.069 3.614 8.496 1.00 92.62 176 LEU A CA 1
ATOM 1323 C C . LEU A 1 176 ? 6.470 4.215 8.319 1.00 92.62 176 LEU A C 1
ATOM 1325 O O . LEU A 1 176 ? 6.654 5.413 8.527 1.00 92.62 176 LEU A O 1
ATOM 1329 N N . MET A 1 177 ? 7.445 3.424 7.861 1.00 94.56 177 MET A N 1
ATOM 1330 C CA . MET A 1 177 ? 8.780 3.934 7.545 1.00 94.56 177 MET A CA 1
ATOM 1331 C C . MET A 1 177 ? 8.738 5.000 6.438 1.00 94.56 177 MET A C 1
ATOM 1333 O O . MET A 1 177 ? 9.412 6.022 6.554 1.00 94.56 177 MET A O 1
ATOM 1337 N N . GLN A 1 178 ? 7.913 4.822 5.400 1.00 92.81 178 GLN A N 1
ATOM 1338 C CA . GLN A 1 178 ? 7.733 5.847 4.362 1.00 92.81 178 GLN A CA 1
ATOM 1339 C C . GLN A 1 178 ? 7.092 7.127 4.917 1.00 92.81 178 GLN A C 1
ATOM 1341 O O . GLN A 1 178 ? 7.501 8.228 4.547 1.00 92.81 178 GLN A O 1
ATOM 1346 N N . TRP A 1 179 ? 6.129 7.005 5.836 1.00 92.88 179 TRP A N 1
ATOM 1347 C CA . TRP A 1 179 ? 5.550 8.152 6.544 1.00 92.88 179 TRP A CA 1
ATOM 1348 C C . TRP A 1 179 ? 6.587 8.910 7.370 1.00 92.88 179 TRP A C 1
ATOM 1350 O O . TRP A 1 179 ? 6.604 10.142 7.334 1.00 92.88 179 TRP A O 1
ATOM 1360 N N . MET A 1 180 ? 7.471 8.193 8.068 1.00 94.25 180 MET A N 1
ATOM 1361 C CA . MET A 1 180 ? 8.588 8.797 8.797 1.00 94.25 180 MET A CA 1
ATOM 1362 C C . MET A 1 180 ? 9.527 9.548 7.844 1.00 94.25 180 MET A C 1
ATOM 1364 O O . MET A 1 180 ? 9.838 10.709 8.103 1.00 94.25 180 MET A O 1
ATOM 1368 N N . CYS A 1 181 ? 9.922 8.934 6.721 1.00 93.88 181 CYS A N 1
ATOM 1369 C CA . CYS A 1 181 ? 10.776 9.566 5.709 1.00 93.88 181 CYS A CA 1
ATOM 1370 C C . CYS A 1 181 ? 10.172 10.863 5.153 1.00 93.88 181 CYS A C 1
ATOM 1372 O O . CYS A 1 181 ? 10.857 11.878 5.093 1.00 93.88 181 CYS A O 1
ATOM 1374 N N . GLU A 1 182 ? 8.892 10.850 4.775 1.00 92.88 182 GLU A N 1
ATOM 1375 C CA . GLU A 1 182 ? 8.231 12.009 4.161 1.00 92.88 182 GLU A CA 1
ATOM 1376 C C . GLU A 1 182 ? 8.097 13.192 5.132 1.00 92.88 182 GLU A C 1
ATOM 1378 O O . GLU A 1 182 ? 8.066 14.347 4.711 1.00 92.88 182 GLU A O 1
ATOM 1383 N N . ASN A 1 183 ? 8.012 12.921 6.439 1.00 92.06 183 ASN A N 1
ATOM 1384 C CA . ASN A 1 183 ? 7.636 13.924 7.436 1.00 92.06 183 ASN A CA 1
ATOM 1385 C C . ASN A 1 183 ? 8.753 14.310 8.418 1.00 92.06 183 ASN A C 1
ATOM 1387 O O . ASN A 1 183 ? 8.591 15.297 9.134 1.00 92.06 183 ASN A O 1
ATOM 1391 N N . ALA A 1 184 ? 9.894 13.611 8.438 1.00 91.75 184 ALA A N 1
ATOM 1392 C CA . ALA A 1 184 ? 10.995 13.883 9.373 1.00 91.75 184 ALA A CA 1
ATOM 1393 C C . ALA A 1 184 ? 11.489 15.342 9.329 1.00 91.75 184 ALA A C 1
ATOM 1395 O O . ALA A 1 184 ? 11.711 15.958 10.374 1.00 91.75 184 ALA A O 1
ATOM 1396 N N . TRP A 1 185 ? 11.578 15.934 8.134 1.00 90.31 185 TRP A N 1
ATOM 1397 C CA . TRP A 1 185 ? 12.018 17.323 7.939 1.00 90.31 185 TRP A CA 1
ATOM 1398 C C . TRP A 1 185 ? 11.104 18.362 8.608 1.00 90.31 185 TRP A C 1
ATOM 1400 O O . TRP A 1 185 ? 11.556 19.456 8.933 1.00 90.31 185 TRP A O 1
ATOM 1410 N N . GLN A 1 186 ? 9.829 18.034 8.859 1.00 90.19 186 GLN A N 1
ATOM 1411 C CA . GLN A 1 186 ? 8.913 18.935 9.569 1.00 90.19 186 GLN A CA 1
ATOM 1412 C C . GLN A 1 186 ? 9.247 19.037 11.065 1.00 90.19 186 GLN A C 1
ATOM 1414 O O . GLN A 1 186 ? 8.879 20.015 11.718 1.00 90.19 186 GLN A O 1
ATOM 1419 N N . HIS A 1 187 ? 9.944 18.036 11.610 1.00 88.50 187 HIS A N 1
ATOM 1420 C CA . HIS A 1 187 ? 10.314 17.949 13.023 1.00 88.50 187 HIS A CA 1
ATOM 1421 C C . HIS A 1 187 ? 11.771 18.330 13.302 1.00 88.50 187 HIS A C 1
ATOM 1423 O O . HIS A 1 187 ? 12.094 18.658 14.445 1.00 88.50 187 HIS A O 1
ATOM 1429 N N . MET A 1 188 ? 12.633 18.272 12.286 1.00 89.06 188 MET A N 1
ATOM 1430 C CA . MET A 1 188 ? 14.073 18.521 12.374 1.00 89.06 188 MET A CA 1
ATOM 1431 C C . MET A 1 188 ? 14.465 19.531 11.300 1.00 89.06 188 MET A C 1
ATOM 1433 O O . MET A 1 188 ? 14.591 19.187 10.126 1.00 89.06 188 MET A O 1
ATOM 1437 N N . GLN A 1 189 ? 14.639 20.788 11.706 1.00 84.12 189 GLN A N 1
ATOM 1438 C CA . GLN A 1 189 ? 14.995 21.874 10.790 1.00 84.12 189 GLN A CA 1
ATOM 1439 C C . GLN A 1 189 ? 16.511 22.014 10.625 1.00 84.12 189 GLN A C 1
ATOM 1441 O O . GLN A 1 189 ? 16.978 22.553 9.621 1.00 84.12 189 GLN A O 1
ATOM 1446 N N . HIS A 1 190 ? 17.299 21.526 11.589 1.00 90.81 190 HIS A N 1
ATOM 1447 C CA . HIS A 1 190 ? 18.751 21.568 11.492 1.00 90.81 190 HIS A CA 1
ATOM 1448 C C . HIS A 1 190 ? 19.282 20.481 10.544 1.00 90.81 190 HIS A C 1
ATOM 1450 O O . HIS A 1 190 ? 18.955 19.305 10.717 1.00 90.81 190 HIS A O 1
ATOM 1456 N N . PRO A 1 191 ? 20.173 20.829 9.591 1.00 91.81 191 PRO A N 1
ATOM 1457 C CA . PRO A 1 191 ? 20.685 19.871 8.609 1.00 91.81 191 PRO A CA 1
ATOM 1458 C C . PRO A 1 191 ? 21.370 18.646 9.219 1.00 91.81 191 PRO A C 1
ATOM 1460 O O . PRO A 1 191 ? 21.252 17.552 8.677 1.00 91.81 191 PRO A O 1
ATOM 1463 N N . LYS A 1 192 ? 22.073 18.820 10.346 1.00 93.44 192 LYS A N 1
ATOM 1464 C CA . LYS A 1 192 ? 22.762 17.724 11.038 1.00 93.44 192 LYS A CA 1
ATOM 1465 C C . LYS A 1 192 ? 21.768 16.720 11.633 1.00 93.44 192 LYS A C 1
ATOM 1467 O O . LYS A 1 192 ? 21.871 15.538 11.340 1.00 93.44 192 LYS A O 1
ATOM 1472 N N . GLU A 1 193 ? 20.773 17.202 12.376 1.00 93.19 193 GLU A N 1
ATOM 1473 C CA . GLU A 1 193 ? 19.712 16.364 12.959 1.00 93.19 193 GLU A CA 1
ATOM 1474 C C . GLU A 1 193 ? 18.957 15.586 11.881 1.00 93.19 193 GLU A C 1
ATOM 1476 O O . GLU A 1 193 ? 18.699 14.392 12.015 1.00 93.19 193 GLU A O 1
ATOM 1481 N N . LEU A 1 194 ? 18.632 16.268 10.779 1.00 93.25 194 LEU A N 1
ATOM 1482 C CA . LEU A 1 194 ? 17.929 15.661 9.661 1.00 93.25 194 LEU A CA 1
ATOM 1483 C C . LEU A 1 194 ? 18.785 14.588 8.970 1.00 93.25 194 LEU A C 1
ATOM 1485 O O . LEU A 1 194 ? 18.271 13.531 8.604 1.00 93.25 194 LEU A O 1
ATOM 1489 N N . ALA A 1 195 ? 20.090 14.830 8.815 1.00 95.75 195 ALA A N 1
ATOM 1490 C CA . ALA A 1 195 ? 21.025 13.842 8.285 1.00 95.75 195 ALA A CA 1
ATOM 1491 C C . ALA A 1 195 ? 21.129 12.607 9.194 1.00 95.75 195 ALA A C 1
ATOM 1493 O O . ALA A 1 195 ? 21.085 11.482 8.695 1.00 95.75 195 ALA A O 1
ATOM 1494 N N . ASP A 1 196 ? 21.208 12.801 10.511 1.00 95.69 196 ASP A N 1
ATOM 1495 C CA . ASP A 1 196 ? 21.261 11.712 11.489 1.00 95.69 196 ASP A CA 1
ATOM 1496 C C . ASP A 1 196 ? 19.958 10.889 11.489 1.00 95.69 196 ASP A C 1
ATOM 1498 O O . ASP A 1 196 ? 19.999 9.653 11.448 1.00 95.69 196 ASP A O 1
ATOM 1502 N N . ALA A 1 197 ? 18.802 11.551 11.391 1.00 95.19 197 ALA A N 1
ATOM 1503 C CA . ALA A 1 197 ? 17.504 10.898 11.256 1.00 95.19 197 ALA A CA 1
ATOM 1504 C C . ALA A 1 197 ? 17.382 10.065 9.971 1.00 95.19 197 ALA A C 1
ATOM 1506 O O . ALA A 1 197 ? 16.982 8.898 10.020 1.00 95.19 197 ALA A O 1
ATOM 1507 N N . TYR A 1 198 ? 17.766 10.616 8.816 1.00 96.19 198 TYR A N 1
ATOM 1508 C CA . TYR A 1 198 ? 17.764 9.850 7.568 1.00 96.19 198 TYR A CA 1
ATOM 1509 C C . TYR A 1 198 ? 18.799 8.724 7.571 1.00 96.19 198 TYR A C 1
ATOM 1511 O O . TYR A 1 198 ? 18.554 7.673 6.980 1.00 96.19 198 TYR A O 1
ATOM 1519 N N . ASN A 1 199 ? 19.926 8.883 8.266 1.00 97.25 199 ASN A N 1
ATOM 1520 C CA . ASN A 1 199 ? 20.887 7.802 8.457 1.00 97.25 199 ASN A CA 1
ATOM 1521 C C . ASN A 1 199 ? 20.286 6.658 9.297 1.00 97.25 199 ASN A C 1
ATOM 1523 O O . ASN A 1 199 ? 20.477 5.485 8.970 1.00 97.25 199 ASN A O 1
ATOM 1527 N N . ALA A 1 200 ? 19.501 6.968 10.334 1.00 97.00 200 ALA A N 1
ATOM 1528 C CA . ALA A 1 200 ? 18.765 5.962 11.100 1.00 97.00 200 ALA A CA 1
ATOM 1529 C C . ALA A 1 200 ? 17.729 5.220 10.232 1.00 97.00 200 ALA A C 1
ATOM 1531 O O . ALA A 1 200 ? 17.712 3.986 10.232 1.00 97.00 200 ALA A O 1
ATOM 1532 N N . LEU A 1 201 ? 16.938 5.946 9.431 1.00 96.75 201 LEU A N 1
ATOM 1533 C CA . LEU A 1 201 ? 15.972 5.362 8.484 1.00 96.75 201 LEU A CA 1
ATOM 1534 C C . LEU A 1 201 ? 16.655 4.501 7.414 1.00 96.75 201 LEU A C 1
ATOM 1536 O O . LEU A 1 201 ? 16.218 3.385 7.148 1.00 96.75 201 LEU A O 1
ATOM 1540 N N . SER A 1 202 ? 17.777 4.965 6.862 1.00 97.31 202 SER A N 1
ATOM 1541 C CA . SER A 1 202 ? 18.596 4.211 5.905 1.00 97.31 202 SER A CA 1
ATOM 1542 C C . SER A 1 202 ? 19.081 2.884 6.498 1.00 97.31 202 SER A C 1
ATOM 1544 O O . SER A 1 202 ? 18.973 1.824 5.878 1.00 97.31 202 SER A O 1
ATOM 1546 N N . ARG A 1 203 ? 19.545 2.892 7.755 1.00 97.44 203 ARG A N 1
ATOM 1547 C CA . ARG A 1 203 ? 19.929 1.659 8.456 1.00 97.44 203 ARG A CA 1
ATOM 1548 C C . ARG A 1 203 ? 18.731 0.739 8.695 1.00 97.44 203 ARG A C 1
ATOM 1550 O O . ARG A 1 203 ? 18.898 -0.475 8.576 1.00 97.44 203 ARG A O 1
ATOM 1557 N N . ALA A 1 204 ? 17.555 1.282 9.011 1.00 97.00 204 ALA A N 1
ATOM 1558 C CA . ALA A 1 204 ? 16.324 0.503 9.157 1.00 97.00 204 ALA A CA 1
ATOM 1559 C C . ALA A 1 204 ? 15.946 -0.207 7.842 1.00 97.00 204 ALA A C 1
ATOM 1561 O O . ALA A 1 204 ? 15.674 -1.409 7.859 1.00 97.00 204 ALA A O 1
ATOM 1562 N N . ASP A 1 205 ? 16.047 0.482 6.701 1.00 96.38 205 ASP A N 1
ATOM 1563 C CA . ASP A 1 205 ? 15.800 -0.098 5.372 1.00 96.38 205 ASP A CA 1
ATOM 1564 C C . ASP A 1 205 ? 16.775 -1.244 5.042 1.00 96.38 205 ASP A C 1
ATOM 1566 O O . ASP A 1 205 ? 16.370 -2.298 4.548 1.00 96.38 205 ASP A O 1
ATOM 1570 N N . VAL A 1 206 ? 18.053 -1.129 5.430 1.00 96.44 206 VAL A N 1
ATOM 1571 C CA . VAL A 1 206 ? 19.019 -2.239 5.302 1.00 96.44 206 VAL A CA 1
ATOM 1572 C C . VAL A 1 206 ? 18.571 -3.473 6.096 1.00 96.44 206 VAL A C 1
ATOM 1574 O O . VAL A 1 206 ? 18.720 -4.604 5.618 1.00 96.44 206 VAL A O 1
ATOM 1577 N N . PHE A 1 207 ? 18.023 -3.294 7.303 1.00 96.19 207 PHE A N 1
ATOM 1578 C CA . PHE A 1 207 ? 17.468 -4.408 8.076 1.00 96.19 207 PHE A CA 1
ATOM 1579 C C . PHE A 1 207 ? 16.218 -4.995 7.417 1.00 96.19 207 PHE A C 1
ATOM 1581 O O . PHE A 1 207 ? 16.125 -6.220 7.333 1.00 96.19 207 PHE A O 1
ATOM 1588 N N . LEU A 1 208 ? 15.323 -4.169 6.868 1.00 95.06 208 LEU A N 1
ATOM 1589 C CA . LEU A 1 208 ? 14.176 -4.638 6.084 1.00 95.06 208 LEU A CA 1
ATOM 1590 C C . LEU A 1 208 ? 14.609 -5.454 4.862 1.00 95.06 208 LEU A C 1
ATOM 1592 O O . LEU A 1 208 ? 14.098 -6.551 4.636 1.00 95.06 208 LEU A O 1
ATOM 1596 N N . GLY A 1 209 ? 15.623 -5.000 4.124 1.00 94.56 209 GLY A N 1
ATOM 1597 C CA . GLY A 1 209 ? 16.206 -5.758 3.016 1.00 94.56 209 GLY A CA 1
ATOM 1598 C C . GLY A 1 209 ? 16.757 -7.119 3.456 1.00 94.56 209 GLY A C 1
ATOM 1599 O O . GLY A 1 209 ? 16.546 -8.132 2.786 1.00 94.56 209 GLY A O 1
ATOM 1600 N N . ARG A 1 210 ? 17.417 -7.187 4.621 1.00 94.62 210 ARG A N 1
ATOM 1601 C CA . ARG A 1 210 ? 17.885 -8.459 5.203 1.00 94.62 210 ARG A CA 1
ATOM 1602 C C . ARG A 1 210 ? 16.728 -9.369 5.611 1.00 94.62 210 ARG A C 1
ATOM 1604 O O . ARG A 1 210 ? 16.835 -10.572 5.386 1.00 94.62 210 ARG A O 1
ATOM 1611 N N . ILE A 1 211 ? 15.649 -8.819 6.174 1.00 94.88 211 ILE A N 1
ATOM 1612 C CA . ILE A 1 211 ? 14.438 -9.570 6.539 1.00 94.88 211 ILE A CA 1
ATOM 1613 C C . ILE A 1 211 ? 13.811 -10.182 5.289 1.00 94.88 211 ILE A C 1
ATOM 1615 O O . ILE A 1 211 ? 13.626 -11.394 5.252 1.00 94.88 211 ILE A O 1
ATOM 1619 N N . ARG A 1 212 ? 13.584 -9.389 4.234 1.00 91.69 212 ARG A N 1
ATOM 1620 C CA . ARG A 1 212 ? 13.003 -9.877 2.972 1.00 91.69 212 ARG A CA 1
ATOM 1621 C C . ARG A 1 212 ? 13.826 -11.019 2.365 1.00 91.69 212 ARG A C 1
ATOM 1623 O O . ARG A 1 212 ? 13.263 -12.026 1.944 1.00 91.69 212 ARG A O 1
ATOM 1630 N N . ASN A 1 213 ? 15.155 -10.899 2.391 1.00 92.25 213 ASN A N 1
ATOM 1631 C CA . ASN A 1 213 ? 16.056 -11.886 1.791 1.00 92.25 213 ASN A CA 1
ATOM 1632 C C . ASN A 1 213 ? 16.263 -13.152 2.639 1.00 92.25 213 ASN A C 1
ATOM 1634 O O . ASN A 1 213 ? 16.436 -14.231 2.082 1.00 92.25 213 ASN A O 1
ATOM 1638 N N . ARG A 1 214 ? 16.317 -13.031 3.972 1.00 93.12 214 ARG A N 1
ATOM 1639 C CA . ARG A 1 214 ? 16.682 -14.139 4.880 1.00 93.12 214 AR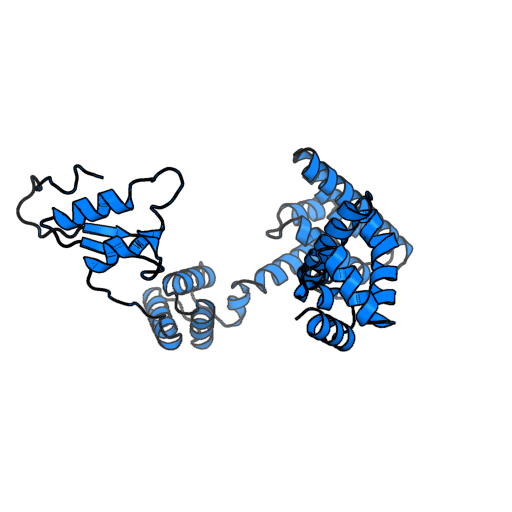G A CA 1
ATOM 1640 C C . ARG A 1 214 ? 15.520 -14.673 5.715 1.00 93.12 214 ARG A C 1
ATOM 1642 O O . ARG A 1 214 ? 15.722 -15.627 6.454 1.00 93.12 214 ARG A O 1
ATOM 1649 N N . GLN A 1 215 ? 14.345 -14.046 5.641 1.00 89.31 215 GLN A N 1
ATOM 1650 C CA . GLN A 1 215 ? 13.142 -14.391 6.413 1.00 89.31 215 GLN A CA 1
ATOM 1651 C C . GLN A 1 215 ? 13.370 -14.403 7.939 1.00 89.31 215 GLN A C 1
ATOM 1653 O O . GLN A 1 215 ? 12.703 -15.112 8.688 1.00 89.31 215 GLN A O 1
ATOM 1658 N N . HIS A 1 216 ? 14.332 -13.609 8.425 1.00 92.19 216 HIS A N 1
ATOM 1659 C CA . HIS A 1 216 ? 14.693 -13.557 9.842 1.00 92.19 216 HIS A CA 1
ATOM 1660 C C . HIS A 1 216 ? 13.972 -12.409 10.565 1.00 92.19 216 HIS A C 1
ATOM 1662 O O . HIS A 1 216 ? 14.534 -11.333 10.792 1.00 92.19 216 HIS A O 1
ATOM 1668 N N . TRP A 1 217 ? 12.721 -12.659 10.951 1.00 90.19 217 TRP A N 1
ATOM 1669 C CA . TRP A 1 217 ? 11.795 -11.671 11.522 1.00 90.19 217 TRP A CA 1
ATOM 1670 C C . TRP A 1 217 ? 12.223 -11.067 12.865 1.00 90.19 217 TRP A C 1
ATOM 1672 O O . TRP A 1 217 ? 11.809 -9.958 13.190 1.00 90.19 217 TRP A O 1
ATOM 1682 N N . GLY A 1 218 ? 13.131 -11.712 13.610 1.00 92.56 218 GLY A N 1
ATOM 1683 C CA . GLY A 1 218 ? 13.687 -11.146 14.850 1.00 92.56 218 GLY A CA 1
ATOM 1684 C C . GLY A 1 218 ? 14.393 -9.794 14.655 1.00 92.56 218 GLY A C 1
ATOM 1685 O O . GLY A 1 218 ? 14.522 -9.014 15.599 1.00 92.56 218 GLY A O 1
ATOM 1686 N N . LEU A 1 219 ? 14.797 -9.477 13.416 1.00 94.31 219 LEU A N 1
ATOM 1687 C CA . LEU A 1 219 ? 15.409 -8.194 13.070 1.00 94.31 219 LEU A CA 1
ATOM 1688 C C . LEU A 1 219 ? 14.422 -7.014 13.098 1.00 94.31 219 LEU A C 1
ATOM 1690 O O . LEU A 1 219 ? 14.873 -5.871 13.132 1.00 94.31 219 LEU A O 1
ATOM 1694 N N . LEU A 1 220 ? 13.105 -7.260 13.124 1.00 94.00 220 LEU A N 1
ATOM 1695 C CA . LEU A 1 220 ? 12.093 -6.197 13.180 1.00 94.00 220 LEU A CA 1
ATOM 1696 C C . LEU A 1 220 ? 12.246 -5.311 14.419 1.00 94.00 220 LEU A C 1
ATOM 1698 O O . LEU A 1 220 ? 12.039 -4.106 14.337 1.00 94.00 220 LEU A O 1
ATOM 1702 N N . SER A 1 221 ? 12.689 -5.875 15.543 1.00 93.62 221 SER A N 1
ATOM 1703 C CA . SER A 1 221 ? 12.977 -5.107 16.761 1.00 93.62 221 SER A CA 1
ATOM 1704 C C . SER A 1 221 ? 13.981 -3.968 16.514 1.00 93.62 221 SER A C 1
ATOM 1706 O O . SER A 1 221 ? 13.785 -2.851 16.993 1.00 93.62 221 SER A O 1
ATOM 1708 N N . TYR A 1 222 ? 15.009 -4.215 15.695 1.00 95.50 222 TYR A N 1
ATOM 1709 C CA . TYR A 1 222 ? 15.988 -3.204 15.288 1.00 95.50 222 TYR A CA 1
ATOM 1710 C C . TYR A 1 222 ? 15.406 -2.200 14.294 1.00 95.50 222 TYR A C 1
ATOM 1712 O O . TYR A 1 222 ? 15.753 -1.024 14.361 1.00 95.50 222 TYR A O 1
ATOM 1720 N N . VAL A 1 223 ? 14.521 -2.642 13.393 1.00 96.50 223 VAL A N 1
ATOM 1721 C CA . VAL A 1 223 ? 13.816 -1.748 12.459 1.00 96.50 223 VAL A CA 1
ATOM 1722 C C . VAL A 1 223 ? 12.983 -0.742 13.245 1.00 96.50 223 VAL A C 1
ATOM 1724 O O . VAL A 1 223 ? 13.186 0.456 13.069 1.00 96.50 223 VAL A O 1
ATOM 1727 N N . PHE A 1 224 ? 12.133 -1.210 14.167 1.00 96.38 224 PHE A N 1
ATOM 1728 C CA . PHE A 1 224 ? 11.324 -0.345 15.029 1.00 96.38 224 PHE A CA 1
ATOM 1729 C C . PHE A 1 224 ? 12.202 0.618 15.834 1.00 96.38 224 PHE A C 1
ATOM 1731 O O . PHE A 1 224 ? 11.947 1.817 15.820 1.00 96.38 224 PHE A O 1
ATOM 1738 N N . ALA A 1 225 ? 13.283 0.129 16.453 1.00 96.25 225 ALA A N 1
ATOM 1739 C CA . ALA A 1 225 ? 14.226 0.970 17.193 1.00 96.25 225 ALA A CA 1
ATOM 1740 C C . ALA A 1 225 ? 14.848 2.088 16.351 1.00 96.25 225 ALA A C 1
ATOM 1742 O O . ALA A 1 225 ? 14.923 3.230 16.803 1.00 96.25 225 ALA A O 1
ATOM 1743 N N . LEU A 1 226 ? 15.287 1.774 15.134 1.00 96.56 226 LEU A N 1
ATOM 1744 C CA . LEU A 1 226 ? 15.948 2.738 14.261 1.00 96.56 226 LEU A CA 1
ATOM 1745 C C . LEU A 1 226 ? 14.961 3.734 13.653 1.00 96.56 226 LEU A C 1
ATOM 1747 O O . LEU A 1 226 ? 15.236 4.931 13.678 1.00 96.56 226 LEU A O 1
ATOM 1751 N N . MET A 1 227 ? 13.817 3.267 13.145 1.00 95.38 227 MET A N 1
ATOM 1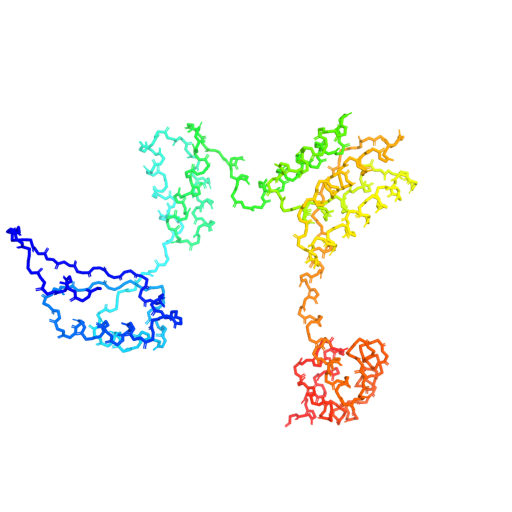752 C CA . MET A 1 227 ? 12.865 4.141 12.456 1.00 95.38 227 MET A CA 1
ATOM 1753 C C . MET A 1 227 ? 12.060 5.036 13.399 1.00 95.38 227 MET A C 1
ATOM 1755 O O . MET A 1 227 ? 11.577 6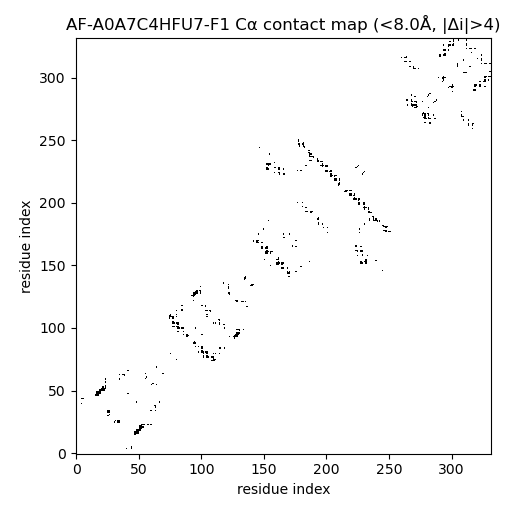.067 12.948 1.00 95.38 227 MET A O 1
ATOM 1759 N N . SER A 1 228 ? 11.917 4.678 14.684 1.00 94.81 228 SER A N 1
ATOM 1760 C CA . SER A 1 228 ? 11.198 5.505 15.660 1.00 94.81 228 SER A CA 1
ATOM 1761 C C . SER A 1 228 ? 12.133 6.270 16.594 1.00 94.81 228 SER A C 1
ATOM 1763 O O . SER A 1 228 ? 12.320 7.477 16.428 1.00 94.81 228 SER A O 1
ATOM 1765 N N . ALA A 1 229 ? 12.747 5.581 17.559 1.00 94.81 229 ALA A N 1
ATOM 1766 C CA . ALA A 1 229 ? 13.613 6.195 18.558 1.00 94.81 229 ALA A CA 1
ATOM 1767 C C . ALA A 1 229 ? 14.887 6.763 17.925 1.00 94.81 229 ALA A C 1
ATOM 1769 O O . ALA A 1 229 ? 15.269 7.880 18.253 1.00 94.81 229 ALA A O 1
ATOM 1770 N N . GLY A 1 230 ? 15.511 6.044 16.986 1.00 93.50 230 GLY A N 1
ATOM 1771 C CA . GLY A 1 230 ? 16.700 6.521 16.274 1.00 93.50 230 GLY A CA 1
ATOM 1772 C C . GLY A 1 230 ? 16.454 7.841 15.542 1.00 93.50 230 GLY A C 1
ATOM 1773 O O . GLY A 1 230 ? 17.256 8.765 15.648 1.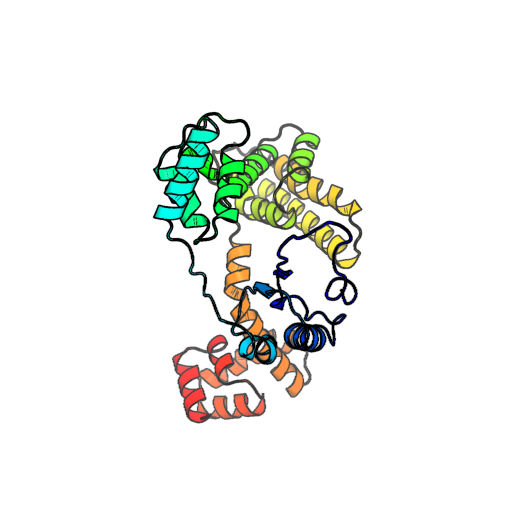00 93.50 230 GLY A O 1
ATOM 1774 N N . VAL A 1 231 ? 15.305 7.964 14.876 1.00 93.81 231 VAL A N 1
ATOM 1775 C CA . VAL A 1 231 ? 14.883 9.208 14.223 1.00 93.81 231 VAL A CA 1
ATOM 1776 C C . VAL A 1 231 ? 14.615 10.295 15.255 1.00 93.81 231 VAL A C 1
ATOM 1778 O O . VAL A 1 231 ? 15.270 11.328 15.251 1.00 93.81 231 VAL A O 1
ATOM 1781 N N . SER A 1 232 ? 13.690 10.064 16.182 1.00 91.69 232 SER A N 1
ATOM 1782 C CA . SER A 1 232 ? 13.180 11.123 17.062 1.00 91.69 232 SER A CA 1
ATOM 1783 C C . SER A 1 232 ? 14.218 11.638 18.061 1.00 91.69 232 SER A C 1
ATOM 1785 O O . SER A 1 232 ? 14.195 12.819 18.402 1.00 91.69 232 SER A O 1
ATOM 1787 N N . LEU A 1 233 ? 15.152 10.784 18.493 1.00 91.50 233 LEU A N 1
ATOM 1788 C CA . LEU A 1 233 ? 16.273 11.167 19.358 1.00 91.50 233 LEU A CA 1
ATOM 1789 C C . LEU A 1 233 ? 17.395 11.904 18.612 1.00 91.50 233 LEU A C 1
ATOM 1791 O O . LEU A 1 233 ? 18.264 12.463 19.269 1.00 91.50 233 LEU A O 1
ATOM 1795 N N . SER A 1 234 ? 17.376 11.944 17.274 1.00 90.00 234 SER A N 1
ATOM 1796 C CA . SER A 1 234 ? 18.315 12.767 16.491 1.00 90.00 234 SER A CA 1
ATOM 1797 C C . SER A 1 234 ? 18.017 14.269 16.605 1.00 90.00 234 SER A C 1
ATOM 1799 O O . SER A 1 234 ? 18.813 15.092 16.164 1.00 90.00 234 SER A O 1
ATOM 1801 N N . ARG A 1 235 ? 16.867 14.640 17.184 1.00 87.12 235 ARG A N 1
ATOM 1802 C CA . ARG A 1 235 ? 16.483 16.031 17.442 1.00 87.12 235 ARG A CA 1
ATOM 1803 C C . ARG A 1 235 ? 17.111 16.528 18.747 1.00 87.12 235 ARG A C 1
ATOM 1805 O O . ARG A 1 235 ? 16.745 16.048 19.818 1.00 87.12 235 ARG A O 1
ATOM 1812 N N . GLU A 1 236 ? 17.970 17.539 18.664 1.00 82.38 236 GLU A N 1
ATOM 1813 C CA . GLU A 1 236 ? 18.666 18.143 19.808 1.00 82.38 236 GLU A CA 1
ATOM 1814 C C . GLU A 1 236 ? 18.139 19.554 20.117 1.00 82.38 236 GLU A C 1
ATOM 1816 O O . GLU A 1 236 ? 17.843 19.875 21.268 1.00 82.38 236 GLU A O 1
ATOM 1821 N N . THR A 1 237 ? 17.989 20.396 19.092 1.00 77.94 237 THR A N 1
ATOM 1822 C CA . THR A 1 237 ? 17.690 21.830 19.209 1.00 77.94 237 THR A CA 1
ATOM 1823 C C . THR A 1 237 ? 16.438 22.269 18.453 1.00 77.94 237 THR A C 1
ATOM 1825 O O . THR A 1 237 ? 15.890 23.325 18.775 1.00 77.94 237 THR A O 1
ATOM 1828 N N . SER A 1 238 ? 15.943 21.495 17.477 1.00 76.31 238 SER A N 1
ATOM 1829 C CA . SER A 1 238 ? 14.735 21.887 16.732 1.00 76.31 238 SER A CA 1
ATOM 1830 C C . SER A 1 238 ? 13.495 21.957 17.635 1.00 76.31 238 SER A C 1
ATOM 1832 O O . SER A 1 238 ? 13.107 20.983 18.284 1.00 76.31 238 SER A O 1
ATOM 1834 N N . GLY A 1 239 ? 12.823 23.112 17.632 1.00 61.47 239 GLY A N 1
ATOM 1835 C CA . GLY A 1 239 ? 11.523 23.296 18.273 1.00 61.47 239 GLY A CA 1
ATOM 1836 C C . GLY A 1 239 ? 10.423 22.600 17.473 1.00 61.47 239 GLY A C 1
ATOM 1837 O O . GLY A 1 239 ? 10.267 22.841 16.277 1.00 61.47 239 GLY A O 1
ATOM 1838 N N . GLY A 1 240 ? 9.655 21.723 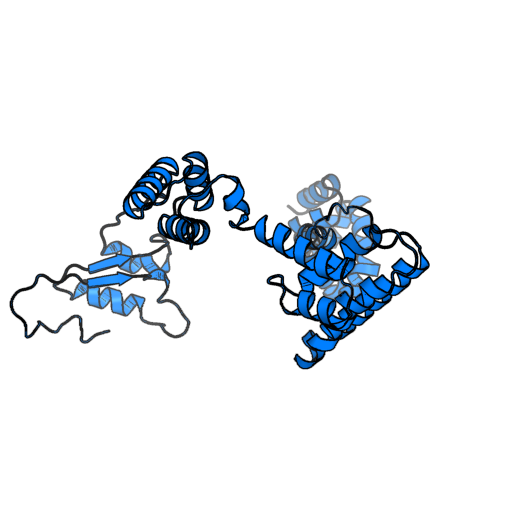18.122 1.00 60.78 240 GLY A N 1
ATOM 1839 C CA . GLY A 1 240 ? 8.549 21.022 17.476 1.00 60.78 240 GLY A CA 1
ATOM 1840 C C . GLY A 1 240 ? 7.441 21.992 17.065 1.00 60.78 240 GLY A C 1
ATOM 1841 O O . GLY A 1 240 ? 6.686 22.457 17.915 1.00 60.78 240 GLY A O 1
ATOM 1842 N N . GLY A 1 241 ? 7.330 22.280 15.767 1.00 65.50 241 GLY A N 1
ATOM 1843 C CA . GLY A 1 241 ? 6.165 22.961 15.198 1.00 65.50 241 GLY A CA 1
ATOM 1844 C C . GLY A 1 241 ? 4.921 22.069 15.225 1.00 65.50 241 GLY A C 1
ATOM 1845 O O . GLY A 1 241 ? 4.989 20.922 15.659 1.00 65.50 241 GLY A O 1
ATOM 1846 N N . ALA A 1 242 ? 3.785 22.576 14.746 1.00 71.25 242 ALA A N 1
ATOM 1847 C CA . ALA A 1 242 ? 2.600 21.759 14.481 1.00 71.25 242 ALA A CA 1
ATOM 1848 C C . ALA A 1 242 ? 2.691 21.205 13.043 1.00 71.25 242 ALA A C 1
ATOM 1850 O O . ALA A 1 242 ? 2.376 21.944 12.103 1.00 71.25 242 ALA A O 1
ATOM 1851 N N . PRO A 1 243 ? 3.168 19.961 12.836 1.00 78.31 243 PRO A N 1
ATOM 1852 C CA . PRO A 1 243 ? 3.359 19.407 11.504 1.00 78.31 243 PRO A CA 1
ATOM 1853 C C . PRO A 1 243 ? 2.012 19.233 10.807 1.00 78.31 243 PRO A C 1
ATOM 1855 O O . PRO A 1 243 ? 0.999 18.880 11.419 1.00 78.31 243 PRO A O 1
ATOM 1858 N N . LYS A 1 244 ? 2.020 19.432 9.493 1.00 83.69 244 LYS A N 1
ATOM 1859 C CA . LYS A 1 244 ? 0.939 18.988 8.619 1.00 83.69 244 LYS A CA 1
ATOM 1860 C C . LYS A 1 244 ? 1.446 17.743 7.921 1.00 83.69 244 LYS A C 1
ATOM 1862 O O . LYS A 1 244 ? 2.114 17.847 6.893 1.00 83.69 244 LYS A O 1
ATOM 1867 N N . TYR A 1 245 ? 1.174 16.584 8.515 1.00 84.19 245 TYR A N 1
ATOM 1868 C CA . TYR A 1 245 ? 1.633 15.317 7.961 1.00 84.19 245 TYR A CA 1
ATOM 1869 C C . TYR A 1 245 ? 1.141 15.135 6.526 1.00 84.19 245 TYR A C 1
ATOM 1871 O O . TYR A 1 245 ? -0.025 15.378 6.211 1.00 84.19 245 TYR A O 1
ATOM 1879 N N . GLN A 1 246 ? 2.060 14.722 5.662 1.00 80.50 246 GLN A N 1
ATOM 1880 C CA . GLN A 1 246 ? 1.823 14.485 4.250 1.00 80.50 246 GLN A CA 1
ATOM 1881 C C . GLN A 1 246 ? 1.989 13.006 3.952 1.00 80.50 246 GLN A C 1
ATOM 1883 O O . GLN A 1 246 ? 2.894 12.348 4.469 1.00 80.50 246 GLN A O 1
ATOM 1888 N N . PHE A 1 247 ? 1.100 12.496 3.105 1.00 82.75 247 PHE A N 1
ATOM 1889 C CA . PHE A 1 247 ? 1.193 11.129 2.620 1.00 82.75 247 PHE A CA 1
ATOM 1890 C C . PHE A 1 247 ? 2.478 10.932 1.797 1.00 82.75 247 PHE A C 1
ATOM 1892 O O . PHE A 1 247 ? 2.736 11.779 0.935 1.00 82.75 247 PHE A O 1
ATOM 1899 N N . PRO A 1 248 ? 3.200 9.803 1.959 1.00 84.75 248 PRO A N 1
ATOM 1900 C CA . PRO A 1 248 ? 4.444 9.524 1.249 1.00 84.75 248 PRO A CA 1
ATOM 1901 C C . PRO A 1 248 ? 4.342 9.695 -0.268 1.00 84.75 248 PRO A C 1
ATOM 1903 O O . PRO A 1 248 ? 3.618 8.965 -0.957 1.00 84.75 248 PRO A O 1
ATOM 1906 N N . SER A 1 249 ? 5.102 10.649 -0.797 1.00 79.00 249 SER A N 1
ATOM 1907 C CA . SER A 1 249 ? 5.184 10.946 -2.228 1.00 79.00 249 SER A CA 1
ATOM 1908 C C . SER A 1 249 ? 5.740 9.750 -2.998 1.00 79.00 249 SER A C 1
ATOM 1910 O O . SER A 1 249 ? 5.158 9.331 -3.997 1.00 79.00 249 SER A O 1
ATOM 1912 N N . TRP A 1 250 ? 6.759 9.089 -2.444 1.00 79.06 250 TRP A N 1
ATOM 1913 C CA . TRP A 1 250 ? 7.390 7.909 -3.033 1.00 79.06 250 TRP A CA 1
ATOM 1914 C C . TRP A 1 250 ? 6.398 6.785 -3.364 1.00 79.06 250 TRP A C 1
ATOM 1916 O O . TRP A 1 250 ? 6.485 6.181 -4.430 1.00 79.06 250 TRP A O 1
ATOM 1926 N N . VAL A 1 251 ? 5.413 6.517 -2.499 1.00 73.56 251 VAL A N 1
ATOM 1927 C CA . VAL A 1 251 ? 4.401 5.471 -2.745 1.00 73.56 251 VAL A CA 1
ATOM 1928 C C . VAL A 1 251 ? 3.515 5.843 -3.938 1.00 73.56 251 VAL A C 1
ATOM 1930 O O . VAL A 1 251 ? 3.233 5.000 -4.798 1.00 73.56 251 VAL A O 1
ATOM 1933 N N . LYS A 1 252 ? 3.111 7.118 -4.026 1.00 72.12 252 LYS A N 1
ATOM 1934 C CA . LYS A 1 252 ? 2.341 7.645 -5.163 1.00 72.12 252 LYS A CA 1
ATOM 1935 C C . LYS A 1 252 ? 3.156 7.557 -6.450 1.00 72.12 252 LYS A C 1
ATOM 1937 O O . LYS A 1 252 ? 2.666 7.017 -7.443 1.00 72.12 252 LYS A O 1
ATOM 1942 N N . ASP A 1 253 ? 4.405 8.002 -6.407 1.00 73.88 253 ASP A N 1
ATOM 1943 C CA . ASP A 1 253 ? 5.306 8.032 -7.557 1.00 73.88 253 ASP A CA 1
ATOM 1944 C C . ASP A 1 253 ? 5.641 6.625 -8.051 1.00 73.88 253 ASP A C 1
ATOM 1946 O O . ASP A 1 253 ? 5.608 6.356 -9.251 1.00 73.88 25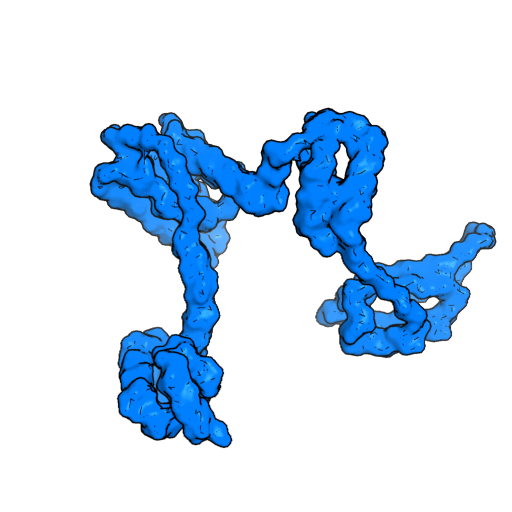3 ASP A O 1
ATOM 1950 N N . MET A 1 254 ? 5.886 5.680 -7.141 1.00 69.06 254 MET A N 1
ATOM 1951 C CA . MET A 1 254 ? 6.155 4.285 -7.486 1.00 69.06 254 MET A CA 1
ATOM 1952 C C . MET A 1 254 ? 4.958 3.605 -8.143 1.00 69.06 254 MET A C 1
ATOM 1954 O O . MET A 1 254 ? 5.155 2.809 -9.072 1.00 69.06 254 MET A O 1
ATOM 1958 N N . SER A 1 255 ? 3.743 3.926 -7.690 1.00 65.94 255 SER A N 1
ATOM 1959 C CA . SER A 1 255 ? 2.495 3.462 -8.299 1.00 65.94 255 SER A CA 1
ATOM 1960 C C . SER A 1 255 ? 2.300 4.069 -9.691 1.00 65.94 255 SER A C 1
ATOM 1962 O O . SER A 1 255 ? 2.155 3.331 -10.669 1.00 65.94 255 SER A O 1
ATOM 1964 N N . ALA A 1 256 ? 2.414 5.396 -9.817 1.00 69.12 256 ALA A N 1
ATOM 1965 C CA . ALA A 1 256 ? 2.276 6.109 -11.087 1.00 69.12 256 ALA A CA 1
ATOM 1966 C C . ALA A 1 256 ? 3.324 5.665 -12.125 1.00 69.12 256 ALA A C 1
ATOM 1968 O O . ALA A 1 256 ? 3.015 5.459 -13.299 1.00 69.12 256 ALA A O 1
ATOM 1969 N N . ALA A 1 257 ? 4.565 5.438 -11.691 1.00 75.56 257 ALA A N 1
ATOM 1970 C CA . ALA A 1 257 ? 5.653 4.989 -12.549 1.00 75.56 257 ALA A CA 1
ATOM 1971 C C . ALA A 1 257 ? 5.600 3.488 -12.884 1.00 75.56 257 ALA A C 1
ATOM 1973 O O . ALA A 1 257 ? 6.403 3.035 -13.700 1.00 75.56 257 ALA A O 1
ATOM 1974 N N . ARG A 1 258 ? 4.703 2.691 -12.280 1.00 75.12 258 ARG A N 1
ATOM 1975 C CA . ARG A 1 258 ? 4.677 1.223 -12.440 1.00 75.12 258 ARG A CA 1
ATOM 1976 C C . ARG A 1 258 ? 4.457 0.800 -13.889 1.00 75.12 258 ARG A C 1
ATOM 1978 O O . ARG A 1 258 ? 5.231 -0.002 -14.403 1.00 75.12 258 ARG A O 1
ATOM 1985 N N . ALA A 1 259 ? 3.448 1.367 -14.550 1.00 75.00 259 ALA A N 1
ATOM 1986 C CA . ALA A 1 259 ? 3.133 1.050 -15.944 1.00 75.00 259 ALA A CA 1
ATOM 1987 C C . ALA A 1 259 ? 4.315 1.378 -16.869 1.00 75.00 259 ALA A C 1
ATOM 1989 O O . ALA A 1 259 ? 4.769 0.528 -17.633 1.00 75.00 259 ALA A O 1
ATOM 1990 N N . ARG A 1 260 ? 4.889 2.578 -16.713 1.00 83.31 260 ARG A N 1
ATOM 1991 C CA . ARG A 1 260 ? 6.053 3.022 -17.488 1.00 83.31 260 ARG A CA 1
ATOM 1992 C C . ARG A 1 260 ? 7.292 2.161 -17.228 1.00 83.31 260 ARG A C 1
ATOM 1994 O O . ARG A 1 260 ? 7.969 1.790 -18.179 1.00 83.31 260 ARG A O 1
ATOM 2001 N N . ARG A 1 261 ? 7.593 1.819 -15.968 1.00 83.31 261 ARG A N 1
ATOM 2002 C CA . ARG A 1 261 ? 8.722 0.934 -15.620 1.00 83.31 261 ARG A CA 1
ATOM 2003 C C . ARG A 1 261 ? 8.557 -0.456 -16.216 1.00 83.31 261 ARG A C 1
ATOM 2005 O O . ARG A 1 261 ? 9.531 -0.985 -16.736 1.00 83.31 261 ARG A O 1
ATOM 2012 N N . ASN A 1 262 ? 7.353 -1.023 -16.177 1.00 83.12 262 ASN A N 1
ATOM 2013 C CA . ASN A 1 262 ? 7.083 -2.330 -16.774 1.00 83.12 262 ASN A CA 1
ATOM 2014 C C . ASN A 1 262 ? 7.273 -2.295 -18.297 1.00 83.12 262 ASN A C 1
ATOM 2016 O O . ASN A 1 262 ? 7.961 -3.155 -18.840 1.00 83.12 262 ASN A O 1
ATOM 2020 N N . ALA A 1 263 ? 6.738 -1.271 -18.971 1.00 86.25 263 ALA A N 1
ATOM 2021 C CA . ALA A 1 263 ? 6.900 -1.099 -20.414 1.00 86.25 263 ALA A CA 1
ATOM 2022 C C . ALA A 1 263 ? 8.378 -0.934 -20.810 1.00 86.25 263 ALA A C 1
ATOM 2024 O O . ALA A 1 263 ? 8.884 -1.675 -21.652 1.00 86.25 263 ALA A O 1
ATOM 2025 N N . LEU A 1 264 ? 9.104 -0.018 -20.159 1.00 89.56 264 LEU A N 1
ATOM 2026 C CA . LEU A 1 264 ? 10.525 0.201 -20.442 1.00 89.56 264 LEU A CA 1
ATOM 2027 C C . LEU A 1 264 ? 11.391 -1.009 -20.066 1.00 89.56 264 LEU A C 1
ATOM 2029 O O . LEU A 1 264 ? 12.350 -1.304 -20.772 1.00 89.56 264 LEU A O 1
ATOM 2033 N N . GLY A 1 265 ? 11.052 -1.726 -18.992 1.00 89.94 265 GLY A N 1
ATOM 2034 C CA . GLY A 1 265 ? 11.716 -2.970 -18.604 1.00 89.94 265 GLY A CA 1
ATOM 2035 C C . GLY A 1 265 ? 11.536 -4.071 -19.651 1.00 89.94 265 GLY A C 1
ATOM 2036 O O . GLY A 1 265 ? 12.503 -4.748 -19.994 1.00 89.94 265 GLY A O 1
ATOM 2037 N N . GLY A 1 266 ? 10.335 -4.194 -20.224 1.00 90.56 266 GLY A N 1
ATOM 2038 C CA . GLY A 1 266 ? 10.065 -5.102 -21.340 1.00 90.56 266 GLY A CA 1
ATOM 2039 C C . GLY A 1 266 ? 10.876 -4.754 -22.591 1.00 90.56 266 GLY A C 1
ATOM 2040 O O . GLY A 1 266 ? 11.493 -5.634 -23.190 1.00 90.56 266 GLY A O 1
ATOM 2041 N N . ILE A 1 267 ? 10.950 -3.467 -22.951 1.00 91.12 267 ILE A N 1
ATOM 2042 C CA . ILE A 1 267 ? 11.782 -3.001 -24.074 1.00 91.12 267 ILE A CA 1
ATOM 2043 C C . ILE A 1 267 ? 13.262 -3.294 -23.806 1.00 91.12 267 ILE A C 1
ATOM 2045 O O . ILE A 1 267 ? 13.943 -3.854 -24.662 1.00 91.12 267 ILE A O 1
ATOM 2049 N N . ALA A 1 268 ? 13.760 -2.956 -22.616 1.00 93.31 268 ALA A N 1
ATOM 2050 C CA . ALA A 1 268 ? 15.149 -3.187 -22.244 1.00 93.31 268 ALA A CA 1
ATOM 2051 C C . ALA A 1 268 ? 15.514 -4.680 -22.250 1.00 93.31 268 ALA A C 1
ATOM 2053 O O . ALA A 1 268 ? 16.625 -5.021 -22.641 1.00 93.31 268 ALA A O 1
ATOM 2054 N N . SER A 1 269 ? 14.588 -5.573 -21.878 1.00 93.12 269 SER A N 1
ATOM 2055 C CA . SER A 1 269 ? 14.793 -7.024 -21.984 1.00 93.12 269 SER A CA 1
ATOM 2056 C C . SER A 1 269 ? 14.973 -7.468 -23.435 1.00 93.12 269 SER A C 1
ATOM 2058 O O . SER A 1 269 ? 15.943 -8.150 -23.744 1.00 93.12 269 SER A O 1
ATOM 2060 N N . LYS A 1 270 ? 14.103 -7.009 -24.346 1.00 93.00 270 LYS A N 1
ATOM 2061 C CA . LYS A 1 270 ? 14.194 -7.328 -25.782 1.00 93.00 270 LYS A CA 1
ATOM 2062 C C . LYS A 1 270 ? 15.490 -6.812 -26.412 1.00 93.00 270 LYS A C 1
ATOM 2064 O O . LYS A 1 270 ? 16.127 -7.502 -27.205 1.00 93.00 270 LYS A O 1
ATOM 2069 N N . VAL A 1 271 ? 15.910 -5.606 -26.028 1.00 92.00 271 VAL A N 1
ATOM 2070 C CA . VAL A 1 271 ? 17.207 -5.042 -26.431 1.00 92.00 271 VAL A CA 1
ATOM 2071 C C . VAL A 1 271 ? 18.355 -5.878 -25.870 1.00 92.00 271 VAL A C 1
ATOM 2073 O O . VAL A 1 271 ? 19.274 -6.219 -26.610 1.00 92.00 271 VAL A O 1
ATOM 2076 N N . GLY A 1 272 ? 18.286 -6.260 -24.594 1.00 93.44 272 GLY A N 1
ATOM 2077 C CA . GLY A 1 272 ? 19.279 -7.120 -23.955 1.00 93.44 272 GLY A CA 1
ATOM 2078 C C . GLY A 1 272 ? 19.444 -8.468 -24.659 1.00 93.44 272 GLY A C 1
ATOM 2079 O O . GLY A 1 272 ? 20.570 -8.876 -24.935 1.00 93.44 272 GLY A O 1
ATOM 2080 N N . GLU A 1 273 ? 18.337 -9.111 -25.038 1.00 93.00 273 GLU A N 1
ATOM 2081 C CA . GLU A 1 273 ? 18.331 -10.378 -25.782 1.00 93.00 273 GLU A CA 1
ATOM 2082 C C . GLU A 1 273 ? 19.002 -10.260 -27.156 1.00 93.00 273 GLU A C 1
ATOM 2084 O O . GLU A 1 273 ? 19.776 -11.134 -27.542 1.00 93.00 273 GLU A O 1
ATOM 2089 N N . LYS A 1 274 ? 18.734 -9.176 -27.896 1.00 92.69 274 LYS A N 1
ATOM 2090 C CA . LYS A 1 274 ? 19.290 -8.958 -29.242 1.00 92.69 274 LYS A CA 1
ATOM 2091 C C . LYS A 1 274 ? 20.741 -8.491 -29.235 1.00 92.69 274 LYS A C 1
ATOM 2093 O O . LYS A 1 274 ? 21.488 -8.817 -30.153 1.00 92.69 274 LYS A O 1
ATOM 2098 N N . CYS A 1 275 ? 21.127 -7.711 -28.231 1.00 90.25 275 CYS A N 1
ATOM 2099 C CA . CYS A 1 275 ? 22.461 -7.125 -28.116 1.00 90.25 275 CYS A CA 1
ATOM 2100 C C . CYS A 1 275 ? 23.390 -7.914 -27.179 1.00 90.25 275 CYS A C 1
ATOM 2102 O O . CYS A 1 275 ? 24.530 -7.505 -26.992 1.00 90.25 275 CYS A O 1
ATOM 2104 N N . HIS A 1 276 ? 22.927 -9.029 -26.603 1.00 92.56 276 HIS A N 1
ATOM 2105 C CA . HIS A 1 276 ? 23.668 -9.856 -25.643 1.00 92.56 276 HIS A CA 1
ATOM 2106 C C . HIS A 1 276 ? 24.182 -9.074 -24.419 1.00 92.56 276 HIS A C 1
ATOM 2108 O O . HIS A 1 276 ? 25.292 -9.297 -23.936 1.00 92.56 276 HIS A O 1
ATOM 2114 N N . VAL A 1 277 ? 23.356 -8.166 -23.895 1.00 94.06 277 VAL A N 1
ATOM 2115 C CA . VAL A 1 277 ? 23.654 -7.373 -22.692 1.00 94.06 277 VAL A CA 1
ATOM 2116 C C . VAL A 1 277 ? 22.568 -7.555 -21.636 1.00 94.06 277 VAL A C 1
ATOM 2118 O O . VAL A 1 277 ? 21.441 -7.942 -21.934 1.00 94.06 277 VAL A O 1
ATOM 2121 N N . SER A 1 278 ? 22.890 -7.260 -20.375 1.00 94.44 278 SER A N 1
ATOM 2122 C CA . SER A 1 278 ? 21.879 -7.292 -19.312 1.00 94.44 278 SER A CA 1
ATOM 2123 C C . SER A 1 278 ? 20.772 -6.264 -19.572 1.00 94.44 278 SER A C 1
ATOM 2125 O O . SER A 1 278 ? 21.039 -5.184 -20.098 1.00 94.44 278 SER A O 1
ATOM 2127 N N . SER A 1 279 ? 19.541 -6.533 -19.127 1.00 91.38 279 SER A N 1
ATOM 2128 C CA . SER A 1 279 ? 18.428 -5.578 -19.263 1.00 91.38 279 SER A CA 1
ATOM 2129 C C . SER A 1 279 ? 18.725 -4.238 -18.577 1.00 91.38 279 SER A C 1
ATOM 2131 O O . SER A 1 279 ? 18.259 -3.194 -19.020 1.00 91.38 279 SER A O 1
ATOM 2133 N N . LYS A 1 280 ? 19.545 -4.242 -17.516 1.00 92.44 280 LYS A N 1
ATOM 2134 C CA . LYS A 1 280 ? 20.008 -3.018 -16.848 1.00 92.44 280 LYS A CA 1
ATOM 2135 C C . LYS A 1 280 ? 20.947 -2.204 -17.743 1.00 92.44 280 LYS A C 1
ATOM 2137 O O . LYS A 1 280 ? 20.783 -0.992 -17.842 1.00 92.44 280 LYS A O 1
ATOM 2142 N N . GLU A 1 281 ? 21.889 -2.868 -18.406 1.00 93.31 281 GLU A N 1
ATOM 2143 C CA . GLU A 1 281 ? 22.819 -2.235 -19.348 1.00 93.31 281 GLU A CA 1
ATOM 2144 C C . GLU A 1 281 ? 22.086 -1.721 -20.593 1.00 93.31 281 GLU A C 1
ATOM 2146 O O . GLU A 1 281 ? 22.277 -0.581 -21.006 1.00 93.31 281 GLU A O 1
ATOM 2151 N N . ALA A 1 282 ? 21.161 -2.514 -21.140 1.00 93.38 282 ALA A N 1
ATOM 2152 C CA . ALA A 1 282 ? 20.281 -2.086 -22.224 1.00 93.38 282 ALA A CA 1
ATOM 2153 C C . ALA A 1 282 ? 19.473 -0.834 -21.843 1.00 93.38 282 ALA A C 1
ATOM 2155 O O . ALA A 1 282 ? 19.330 0.095 -22.639 1.00 93.38 282 ALA A O 1
ATOM 2156 N N . PHE A 1 283 ? 18.969 -0.778 -20.609 1.00 91.88 283 PHE A N 1
ATOM 2157 C CA . PHE A 1 283 ? 18.208 0.369 -20.131 1.00 91.88 283 PHE A CA 1
ATOM 2158 C C . PHE A 1 283 ? 19.062 1.637 -20.002 1.00 91.88 283 PHE A C 1
ATOM 2160 O O . PHE A 1 283 ? 18.624 2.709 -20.409 1.00 91.88 283 PHE A O 1
ATOM 2167 N N . LEU A 1 284 ? 20.262 1.531 -19.427 1.00 91.44 284 LEU A N 1
ATOM 2168 C CA . LEU A 1 284 ? 21.124 2.689 -19.169 1.00 91.44 284 LEU A CA 1
ATOM 2169 C C . LEU A 1 284 ? 21.813 3.193 -20.437 1.00 91.44 284 LEU A C 1
ATOM 2171 O O . LEU A 1 284 ? 21.834 4.397 -20.684 1.00 91.44 284 LEU A O 1
ATOM 2175 N N . SER A 1 285 ? 22.345 2.272 -21.236 1.00 92.62 285 SER A N 1
ATOM 2176 C CA . SER A 1 285 ? 23.271 2.601 -22.316 1.00 92.62 285 SER A CA 1
ATOM 2177 C C . SER A 1 285 ? 22.627 2.552 -23.695 1.00 92.62 285 SER A C 1
ATOM 2179 O O . SER A 1 285 ? 23.070 3.283 -24.565 1.00 92.62 285 SER A O 1
ATOM 2181 N N . TYR A 1 286 ? 21.582 1.746 -23.927 1.00 92.00 286 TYR A N 1
ATOM 2182 C CA . TYR A 1 286 ? 21.004 1.568 -25.272 1.00 92.00 286 TYR A CA 1
ATOM 2183 C C . TYR A 1 286 ? 19.699 2.344 -25.468 1.00 92.00 286 TYR A C 1
ATOM 2185 O O . TYR A 1 286 ? 19.527 3.007 -26.493 1.00 92.00 286 TYR A O 1
ATOM 2193 N N . LEU A 1 287 ? 18.780 2.304 -24.496 1.00 90.69 287 LEU A N 1
ATOM 2194 C CA . LEU A 1 287 ? 17.481 2.983 -24.598 1.00 90.69 287 LEU A CA 1
ATOM 2195 C C . LEU A 1 287 ? 17.575 4.482 -24.932 1.00 90.69 287 LEU A C 1
ATOM 2197 O O . LEU A 1 287 ? 16.773 4.921 -25.760 1.00 90.69 287 LEU A O 1
ATOM 2201 N N . PRO A 1 288 ? 18.511 5.279 -24.371 1.00 93.25 288 PRO A N 1
ATOM 2202 C CA . PRO A 1 288 ? 18.639 6.690 -24.738 1.00 93.25 288 PRO A CA 1
ATOM 2203 C C . PRO A 1 288 ? 18.949 6.901 -26.226 1.00 93.25 288 PRO A C 1
ATOM 2205 O O . PRO A 1 288 ? 18.368 7.789 -26.851 1.00 93.25 288 PRO A O 1
ATOM 2208 N N . TYR A 1 289 ? 19.798 6.057 -26.823 1.00 91.88 289 TYR A N 1
ATOM 2209 C CA . TYR A 1 289 ? 20.105 6.134 -28.254 1.00 91.88 289 TYR A CA 1
ATOM 2210 C C . TYR A 1 289 ? 18.958 5.620 -29.117 1.00 91.88 289 TYR A C 1
ATOM 2212 O O . TYR A 1 289 ? 18.649 6.230 -30.134 1.00 91.88 289 TYR A O 1
ATOM 2220 N N . ILE A 1 290 ? 18.284 4.542 -28.707 1.00 90.19 290 ILE A N 1
ATOM 2221 C CA . ILE A 1 290 ? 17.102 4.033 -29.420 1.00 90.19 290 ILE A CA 1
ATOM 2222 C C . ILE A 1 290 ? 16.008 5.106 -29.447 1.00 90.19 290 ILE A C 1
ATOM 2224 O O . ILE A 1 290 ? 15.433 5.369 -30.501 1.00 90.19 290 ILE A O 1
ATOM 2228 N N . LYS A 1 291 ? 15.772 5.775 -28.311 1.00 92.06 291 LYS A N 1
ATOM 2229 C CA . LYS A 1 291 ? 14.871 6.927 -28.216 1.00 92.06 291 LYS A CA 1
ATOM 2230 C C . LYS A 1 291 ? 15.268 8.018 -29.216 1.00 92.06 291 LYS A C 1
ATOM 2232 O O . LYS A 1 291 ? 14.432 8.444 -30.007 1.00 92.06 291 LYS A O 1
ATOM 2237 N N . PHE A 1 292 ? 16.538 8.422 -29.210 1.00 92.25 292 PHE A N 1
ATOM 2238 C CA . PHE A 1 292 ? 17.052 9.454 -30.111 1.00 92.25 292 PHE A CA 1
ATOM 2239 C C . PHE A 1 292 ? 16.891 9.083 -31.594 1.00 92.25 292 PHE A C 1
ATOM 2241 O O . PHE A 1 292 ? 16.439 9.906 -32.384 1.00 92.25 292 PHE A O 1
ATOM 2248 N N . ILE A 1 293 ? 17.204 7.841 -31.978 1.00 90.44 293 ILE A N 1
ATOM 2249 C CA . ILE A 1 293 ? 17.078 7.358 -33.364 1.00 90.44 293 ILE A CA 1
ATOM 2250 C C . ILE A 1 293 ? 15.620 7.410 -33.826 1.00 90.44 293 ILE A C 1
ATOM 2252 O O . ILE A 1 293 ? 15.349 7.855 -34.940 1.00 90.44 293 ILE A O 1
ATOM 2256 N N . ILE A 1 294 ? 14.686 6.981 -32.974 1.00 88.88 294 ILE A N 1
ATOM 2257 C CA . ILE A 1 294 ? 13.256 6.997 -33.289 1.00 88.88 294 ILE A CA 1
ATOM 2258 C C . ILE A 1 294 ? 12.739 8.435 -33.451 1.00 88.88 294 ILE A C 1
ATOM 2260 O O . ILE A 1 294 ? 11.968 8.703 -34.372 1.00 88.88 294 ILE A O 1
ATOM 2264 N N . GLU A 1 295 ? 13.158 9.355 -32.579 1.00 89.06 295 GLU A N 1
ATOM 2265 C CA . GLU A 1 295 ? 12.740 10.761 -32.638 1.00 89.06 295 GLU A CA 1
ATOM 2266 C C . GLU A 1 295 ? 13.346 11.499 -33.843 1.00 89.06 295 GLU A C 1
ATOM 2268 O O . GLU A 1 295 ? 12.661 12.305 -34.473 1.00 89.06 295 GLU A O 1
ATOM 2273 N N . ALA A 1 296 ? 14.600 11.204 -34.200 1.00 90.62 296 ALA A N 1
ATOM 2274 C CA . ALA A 1 296 ? 15.301 11.853 -35.306 1.00 90.62 296 ALA A CA 1
ATOM 2275 C C . ALA A 1 296 ? 14.880 11.324 -36.688 1.00 90.62 296 ALA A C 1
ATOM 2277 O O . ALA A 1 296 ? 14.777 12.099 -37.638 1.00 90.62 296 ALA A O 1
ATOM 2278 N N . ASN A 1 297 ? 14.652 10.013 -36.826 1.00 91.25 297 ASN A N 1
ATOM 2279 C CA . ASN A 1 297 ? 14.252 9.403 -38.093 1.00 91.25 297 ASN A CA 1
ATOM 2280 C C . ASN A 1 297 ? 13.230 8.267 -37.874 1.00 91.25 297 ASN A C 1
ATOM 2282 O O . ASN A 1 297 ? 13.620 7.126 -37.600 1.00 91.25 297 ASN A O 1
ATOM 2286 N N . PRO A 1 298 ? 11.924 8.543 -38.061 1.00 86.62 298 PRO A N 1
ATOM 2287 C CA . PRO A 1 298 ? 10.864 7.558 -37.851 1.00 86.62 298 PRO A CA 1
ATOM 2288 C C . PRO A 1 298 ? 10.956 6.309 -38.740 1.00 86.62 298 PRO A C 1
ATOM 2290 O O . PRO A 1 298 ? 10.545 5.233 -38.313 1.00 86.62 298 PRO A O 1
ATOM 2293 N N . GLU A 1 299 ? 11.514 6.402 -39.952 1.00 88.00 299 GLU A N 1
ATOM 2294 C CA . GLU A 1 299 ? 11.642 5.248 -40.856 1.00 88.00 299 GLU A CA 1
ATOM 2295 C C . GLU A 1 299 ? 12.721 4.269 -40.382 1.00 88.00 299 GLU A C 1
ATOM 2297 O O . GLU A 1 299 ? 12.514 3.052 -40.349 1.00 88.00 299 GLU A O 1
ATOM 2302 N N . VAL A 1 300 ? 13.881 4.800 -39.980 1.00 89.12 300 VAL A N 1
ATOM 2303 C CA . VAL A 1 300 ? 14.958 4.000 -39.378 1.00 89.12 300 VAL A CA 1
ATOM 2304 C C . VAL A 1 300 ? 14.504 3.460 -38.021 1.00 89.12 300 VAL A C 1
ATOM 2306 O O . VAL A 1 300 ? 14.735 2.288 -37.719 1.00 89.12 300 VAL A O 1
ATOM 2309 N N . GLY A 1 301 ? 13.783 4.275 -37.246 1.00 87.56 301 GLY A N 1
ATOM 2310 C CA . GLY A 1 301 ? 13.147 3.876 -35.995 1.00 87.56 301 GLY A CA 1
ATOM 2311 C C . GLY A 1 301 ? 12.194 2.691 -36.164 1.00 87.56 301 GLY A C 1
ATOM 2312 O O . GLY A 1 301 ? 12.304 1.719 -35.423 1.00 87.56 301 GLY A O 1
ATOM 2313 N N . ALA A 1 302 ? 11.320 2.708 -37.174 1.00 88.94 302 ALA A N 1
ATOM 2314 C CA . ALA A 1 302 ? 10.406 1.601 -37.463 1.00 88.94 302 ALA A CA 1
ATOM 2315 C C . ALA A 1 302 ? 11.151 0.296 -37.790 1.00 88.94 302 ALA A C 1
ATOM 2317 O O . ALA A 1 302 ? 10.831 -0.764 -37.245 1.00 88.94 302 ALA A O 1
ATOM 2318 N N . LYS A 1 303 ? 12.202 0.362 -38.619 1.00 90.44 303 LYS A N 1
ATOM 2319 C CA . LYS A 1 303 ? 13.051 -0.808 -38.918 1.00 90.44 303 LYS A CA 1
ATOM 2320 C C . LYS A 1 303 ? 13.717 -1.361 -37.656 1.00 90.44 303 LYS A C 1
ATOM 2322 O O . LYS A 1 303 ? 13.727 -2.575 -37.454 1.00 90.44 303 LYS A O 1
ATOM 2327 N N . LEU A 1 304 ? 14.231 -0.476 -36.803 1.00 89.44 304 LEU A N 1
ATOM 2328 C CA . LEU A 1 304 ? 14.894 -0.837 -35.552 1.00 89.44 304 LEU A CA 1
ATOM 2329 C C . LEU A 1 304 ? 13.924 -1.489 -34.559 1.00 89.44 304 LEU A C 1
ATOM 2331 O O . LEU A 1 304 ? 14.223 -2.547 -34.013 1.00 89.44 304 LEU A O 1
ATOM 2335 N N . VAL A 1 305 ? 12.739 -0.907 -34.374 1.00 90.19 305 VAL A N 1
ATOM 2336 C CA . VAL A 1 305 ? 11.664 -1.450 -33.529 1.00 90.19 305 VAL A CA 1
ATOM 2337 C C . VAL A 1 305 ? 11.266 -2.852 -33.986 1.00 90.19 305 VAL A C 1
ATOM 2339 O O . VAL A 1 305 ? 11.165 -3.760 -33.159 1.00 90.19 305 VAL A O 1
ATOM 2342 N N . LYS A 1 306 ? 11.094 -3.049 -35.300 1.00 90.12 306 LYS A N 1
ATOM 2343 C CA . LYS A 1 306 ? 10.761 -4.354 -35.883 1.00 90.12 306 LYS A CA 1
ATOM 2344 C C . LYS A 1 306 ? 11.869 -5.379 -35.645 1.00 90.12 306 LYS A C 1
ATOM 2346 O O . LYS A 1 306 ? 11.578 -6.512 -35.275 1.00 90.12 306 LYS A O 1
ATOM 2351 N N . TRP A 1 307 ? 13.131 -4.987 -35.819 1.00 90.94 307 TRP A N 1
ATOM 2352 C CA . TRP A 1 307 ? 14.282 -5.861 -35.573 1.00 90.94 307 TRP A CA 1
ATOM 2353 C C . TRP A 1 307 ? 14.417 -6.259 -34.093 1.00 90.94 307 TRP A C 1
ATOM 2355 O O . TRP A 1 307 ? 14.688 -7.423 -33.785 1.00 90.94 307 TRP A O 1
ATOM 2365 N N . LEU A 1 308 ? 14.156 -5.316 -33.182 1.00 89.12 308 LEU A N 1
ATOM 2366 C CA . LEU A 1 308 ? 14.139 -5.537 -31.733 1.00 89.12 308 LEU A CA 1
ATOM 2367 C C . LEU A 1 308 ? 12.905 -6.321 -31.252 1.00 89.12 308 LEU A C 1
ATOM 2369 O O . LEU A 1 308 ? 12.872 -6.757 -30.106 1.00 89.12 308 LEU A O 1
ATOM 2373 N N . GLY A 1 309 ? 11.886 -6.504 -32.098 1.00 87.44 309 GLY A N 1
ATOM 2374 C CA . GLY A 1 309 ? 10.637 -7.171 -31.725 1.00 87.44 309 GLY A CA 1
ATOM 2375 C C . GLY A 1 309 ? 9.822 -6.397 -30.685 1.00 87.44 309 GLY A C 1
ATOM 2376 O O . GLY A 1 309 ? 9.095 -7.000 -29.893 1.00 87.44 309 GLY A O 1
ATOM 2377 N N . ILE A 1 310 ? 9.969 -5.071 -30.627 1.00 87.94 310 ILE A N 1
ATOM 2378 C CA . ILE A 1 310 ? 9.231 -4.215 -29.690 1.00 87.94 310 ILE A CA 1
ATOM 2379 C C . ILE A 1 310 ? 7.790 -4.067 -30.184 1.00 87.94 310 ILE A C 1
ATOM 2381 O O . ILE A 1 310 ? 7.550 -3.833 -31.366 1.00 87.94 310 ILE A O 1
ATOM 2385 N N . GLU A 1 311 ? 6.827 -4.201 -29.273 1.00 85.69 311 GLU A N 1
ATOM 2386 C CA . GLU A 1 311 ? 5.419 -4.007 -29.614 1.00 85.69 311 GLU A CA 1
ATOM 2387 C C . GLU A 1 311 ? 5.151 -2.529 -29.919 1.00 85.69 311 GLU A C 1
ATOM 2389 O O . GLU A 1 311 ? 5.617 -1.670 -29.162 1.00 85.69 311 GLU A O 1
ATOM 2394 N N . PRO A 1 312 ? 4.383 -2.206 -30.977 1.00 81.25 312 PRO A N 1
ATOM 2395 C CA . PRO A 1 312 ? 4.130 -0.820 -31.362 1.00 81.25 312 PRO A CA 1
ATOM 2396 C C . PRO A 1 312 ? 3.537 0.027 -30.230 1.00 81.25 312 PRO A C 1
ATOM 2398 O O . PRO A 1 312 ? 3.842 1.211 -30.109 1.00 81.25 312 PRO A O 1
ATOM 2401 N N . GLU A 1 313 ? 2.717 -0.577 -29.371 1.00 82.00 313 GLU A N 1
ATOM 2402 C CA . GLU A 1 313 ? 2.090 0.068 -28.213 1.00 82.00 313 GLU A CA 1
ATOM 2403 C C . GLU A 1 313 ? 3.103 0.487 -27.142 1.00 82.00 313 GLU A C 1
ATOM 2405 O O . GLU A 1 313 ? 2.980 1.564 -26.562 1.00 82.00 313 GLU A O 1
ATOM 2410 N N . ALA A 1 314 ? 4.164 -0.298 -26.937 1.00 82.69 314 ALA A N 1
ATOM 2411 C CA . ALA A 1 314 ? 5.185 -0.013 -25.932 1.00 82.69 314 ALA A CA 1
ATOM 2412 C C . ALA A 1 314 ? 6.044 1.221 -26.279 1.00 82.69 314 ALA A C 1
ATOM 2414 O O . ALA A 1 314 ? 6.633 1.838 -25.390 1.00 82.69 314 ALA A O 1
ATOM 2415 N N . ILE A 1 315 ? 6.093 1.616 -27.557 1.00 85.38 315 ILE A N 1
ATOM 2416 C CA . ILE A 1 315 ? 6.892 2.751 -28.053 1.00 85.38 315 ILE A CA 1
ATOM 2417 C C . ILE A 1 315 ? 6.413 4.081 -27.460 1.00 85.38 315 ILE A C 1
ATOM 2419 O O . ILE A 1 315 ? 7.227 4.972 -27.221 1.00 85.38 315 ILE A O 1
ATOM 2423 N N . GLU A 1 316 ? 5.121 4.202 -27.142 1.00 86.50 316 GLU A N 1
ATOM 2424 C CA . GLU A 1 316 ? 4.548 5.407 -26.525 1.00 86.50 316 GLU A CA 1
ATOM 2425 C C . GLU A 1 316 ? 5.164 5.737 -25.159 1.00 86.50 316 GLU A C 1
ATOM 2427 O O . GLU A 1 316 ? 5.149 6.888 -24.730 1.00 86.50 316 GLU A O 1
ATOM 2432 N N . PHE A 1 317 ? 5.735 4.742 -24.473 1.00 84.44 317 PHE A N 1
ATOM 2433 C CA . PHE A 1 317 ? 6.412 4.939 -23.190 1.00 84.44 317 PHE A CA 1
ATOM 2434 C C . PHE A 1 317 ? 7.878 5.379 -23.336 1.00 84.44 317 PHE A C 1
ATOM 2436 O O . PHE A 1 317 ? 8.489 5.791 -22.341 1.00 84.44 317 PHE A O 1
ATOM 2443 N N . LEU A 1 318 ? 8.440 5.289 -24.549 1.00 85.12 318 LEU A N 1
ATOM 2444 C CA . LEU A 1 318 ? 9.841 5.587 -24.853 1.00 85.12 318 LEU A CA 1
ATOM 2445 C C . LEU A 1 318 ? 10.034 6.975 -25.487 1.00 85.12 318 LEU A C 1
ATOM 2447 O O . LEU A 1 318 ? 10.956 7.693 -25.094 1.00 85.12 318 LEU A O 1
ATOM 2451 N N . VAL A 1 319 ? 9.176 7.353 -26.439 1.00 87.25 319 VAL A N 1
ATOM 2452 C CA . VAL A 1 319 ? 9.292 8.587 -27.244 1.00 87.25 319 VAL A CA 1
ATOM 2453 C C . VAL A 1 319 ? 8.066 9.491 -27.097 1.00 87.25 319 VAL A C 1
ATOM 2455 O O . VAL A 1 319 ? 7.070 9.109 -26.484 1.00 87.25 319 VAL A O 1
ATOM 2458 N N . SER A 1 320 ? 8.122 10.707 -27.648 1.00 85.75 320 SER A N 1
ATOM 2459 C CA . SER A 1 320 ? 6.952 11.595 -27.711 1.00 85.75 320 SER A CA 1
ATOM 2460 C C . SER A 1 320 ? 5.783 10.956 -28.483 1.00 85.75 320 SER A C 1
ATOM 2462 O O . SER A 1 320 ? 5.987 10.157 -29.400 1.00 85.75 320 SER A O 1
ATOM 2464 N N . LYS A 1 321 ? 4.540 11.333 -28.142 1.00 83.50 321 LYS A N 1
ATOM 2465 C CA . LYS A 1 321 ? 3.329 10.787 -28.789 1.00 83.50 321 LYS A CA 1
ATOM 2466 C C . LYS A 1 321 ? 3.360 10.932 -30.315 1.00 83.50 321 LYS A C 1
ATOM 2468 O O . LYS A 1 321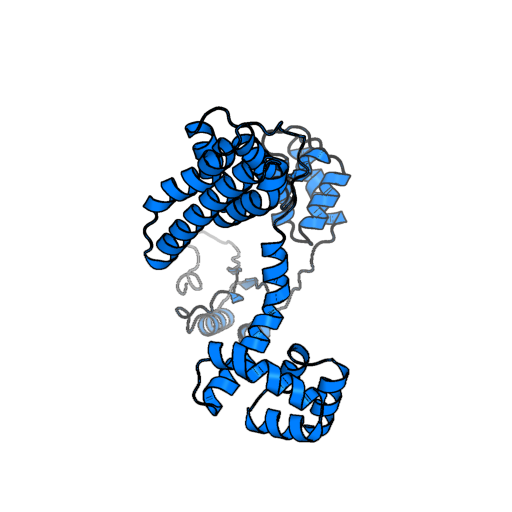 ? 3.048 9.985 -31.026 1.00 83.50 321 LYS A O 1
ATOM 2473 N N . GLU A 1 322 ? 3.821 12.078 -30.811 1.00 83.69 322 GLU A N 1
ATOM 2474 C CA . GLU A 1 322 ? 3.939 12.347 -32.249 1.00 83.69 322 GLU A CA 1
ATOM 2475 C C . GLU A 1 322 ? 4.928 11.407 -32.952 1.00 83.69 322 GLU A C 1
ATOM 2477 O O . GLU A 1 322 ? 4.662 10.936 -34.059 1.00 83.69 322 GLU A O 1
ATOM 2482 N N . ALA A 1 323 ? 6.074 11.118 -32.325 1.00 81.81 323 ALA A N 1
ATOM 2483 C CA . ALA A 1 323 ? 7.064 10.197 -32.878 1.00 81.81 323 ALA A CA 1
ATOM 2484 C C . ALA A 1 323 ? 6.555 8.747 -32.844 1.00 81.81 323 ALA A C 1
ATOM 2486 O O . ALA A 1 323 ? 6.709 8.018 -33.826 1.00 81.81 323 ALA A O 1
ATOM 2487 N N . ALA A 1 324 ? 5.888 8.348 -31.757 1.00 83.88 324 ALA A N 1
ATOM 2488 C CA . ALA A 1 324 ? 5.291 7.021 -31.630 1.00 83.88 324 ALA A CA 1
ATOM 2489 C C . ALA A 1 324 ? 4.218 6.772 -32.703 1.00 83.88 324 ALA A C 1
ATOM 2491 O O . ALA A 1 324 ? 4.231 5.725 -33.347 1.00 83.88 324 ALA A O 1
ATOM 2492 N N . GLU A 1 325 ? 3.331 7.739 -32.958 1.00 86.56 325 GLU A N 1
ATOM 2493 C CA . GLU A 1 325 ? 2.300 7.627 -33.998 1.00 86.56 325 GLU A CA 1
ATOM 2494 C C . GLU A 1 325 ? 2.887 7.510 -35.408 1.00 86.56 325 GLU A C 1
ATOM 2496 O O . GLU A 1 325 ? 2.406 6.707 -36.210 1.00 86.56 325 GLU A O 1
ATOM 2501 N N . LYS A 1 326 ? 3.942 8.275 -35.720 1.00 86.25 326 LYS A N 1
ATOM 2502 C CA . LYS A 1 326 ? 4.633 8.183 -37.016 1.00 86.25 326 LYS A CA 1
ATOM 2503 C C . LYS A 1 326 ? 5.230 6.796 -37.228 1.00 86.25 326 LYS A C 1
ATOM 2505 O O . LYS A 1 326 ? 5.047 6.218 -38.293 1.00 86.25 326 LYS A O 1
ATOM 2510 N N . VAL A 1 327 ? 5.886 6.236 -36.213 1.00 84.25 327 VAL A N 1
ATOM 2511 C CA . VAL A 1 327 ? 6.456 4.884 -36.298 1.00 84.25 327 VAL A CA 1
ATOM 2512 C C . VAL A 1 327 ? 5.367 3.818 -36.393 1.00 84.25 327 VAL A C 1
ATOM 2514 O O . VAL A 1 327 ? 5.492 2.900 -37.198 1.00 84.25 327 VAL A O 1
ATOM 2517 N N . LYS A 1 328 ? 4.272 3.957 -35.637 1.00 85.69 328 LYS A N 1
ATOM 2518 C CA . LYS A 1 328 ? 3.116 3.054 -35.724 1.00 85.69 328 LYS A CA 1
ATOM 2519 C C . LYS A 1 328 ? 2.520 3.019 -37.130 1.00 85.69 328 LYS A C 1
ATOM 2521 O O . LYS A 1 328 ? 2.295 1.929 -37.635 1.00 85.69 328 LYS A O 1
ATOM 2526 N N . LYS A 1 329 ? 2.345 4.179 -37.776 1.00 84.75 329 LYS A N 1
ATOM 2527 C CA . LYS A 1 329 ? 1.845 4.281 -39.162 1.00 84.75 329 LYS A CA 1
ATOM 2528 C C . LYS A 1 329 ? 2.759 3.628 -40.201 1.00 84.75 329 LYS A C 1
ATOM 2530 O O . LYS A 1 329 ? 2.287 3.250 -41.262 1.00 84.75 329 LYS A O 1
ATOM 2535 N N . ILE A 1 330 ? 4.061 3.546 -39.927 1.00 83.56 330 ILE A N 1
ATOM 2536 C CA . ILE A 1 330 ? 5.040 2.899 -40.817 1.00 83.56 330 ILE A CA 1
ATOM 2537 C C . ILE A 1 330 ? 5.084 1.378 -40.573 1.00 83.56 330 ILE A C 1
ATOM 2539 O O . ILE A 1 330 ? 5.478 0.619 -41.456 1.00 83.56 330 ILE A O 1
ATOM 2543 N N . LEU A 1 331 ? 4.720 0.930 -39.368 1.00 79.25 331 LEU A N 1
ATOM 2544 C CA . LEU A 1 331 ? 4.714 -0.481 -38.973 1.00 79.25 331 LEU A CA 1
ATOM 2545 C C . LEU A 1 331 ? 3.395 -1.207 -39.279 1.00 79.25 331 LEU A C 1
ATOM 2547 O O . LEU A 1 331 ? 3.422 -2.435 -39.369 1.00 79.25 331 LEU A O 1
ATOM 2551 N N . SER A 1 332 ? 2.286 -0.468 -39.394 1.00 71.38 332 SER A N 1
ATOM 2552 C CA . SER A 1 332 ? 0.976 -0.937 -39.872 1.00 71.38 332 SER A CA 1
ATOM 2553 C C . SER A 1 332 ? 0.977 -1.156 -41.378 1.00 71.38 332 SER A C 1
ATOM 2555 O O . SER A 1 332 ? 0.514 -2.232 -41.808 1.00 71.38 332 SER A O 1
#

pLDDT: mean 83.71, std 12.87, range [43.41, 97.44]

Mean predicted aligned error: 16.6 Å

Nearest PDB structures (foldseek):
  7thj-assembly1_A  TM=4.525E-01  e=2.606E-09  Saccharomyces cerevisiae
  7tfj-assembly1_A  TM=4.332E-01  e=2.849E-09  Saccharomyces cerevisiae
  7ti8-assembly1_A  TM=4.139E-01  e=1.461E-09  Saccharomyces cerevisiae
  7tfk-assembly1_A  TM=4.190E-01  e=8.399E-08  Saccharomyces cerevisiae
  8fs4-assembly1_B  TM=5.081E-01  e=1.680E-05  Saccharomyces cerevisiae

Solvent-accessible surface area (backbone atoms only — not comparable to full-atom values): 18670 Å² total; per-residue (Å²): 121,82,69,74,74,75,60,79,69,98,60,86,89,72,90,62,72,47,76,43,70,55,62,74,65,52,67,51,97,86,37,91,53,46,66,65,53,49,47,53,46,69,75,68,50,92,53,59,73,48,77,39,54,95,60,81,79,42,76,87,42,50,81,51,50,82,80,51,86,88,80,84,84,74,72,47,55,37,70,59,44,20,54,51,49,51,55,48,28,60,75,72,62,30,49,65,43,69,69,43,38,40,49,44,17,55,72,31,71,32,41,61,67,57,28,48,50,53,46,46,67,59,41,62,99,47,56,60,44,50,74,78,57,58,40,66,80,73,61,54,33,56,49,50,53,46,51,50,35,50,46,41,22,66,67,42,91,44,58,67,57,6,22,48,40,55,71,71,42,94,56,56,66,71,60,48,48,40,39,45,66,62,39,45,62,63,51,25,76,47,69,66,32,38,50,48,19,50,50,24,40,53,53,19,50,53,48,51,53,48,27,75,76,66,70,48,68,80,52,49,63,56,28,32,38,20,51,20,28,39,26,40,67,32,54,87,78,52,73,76,62,87,72,80,84,52,81,37,60,66,62,53,50,54,57,70,44,41,65,52,50,52,44,53,50,53,50,13,40,37,43,7,68,76,69,77,42,54,40,66,52,21,47,72,68,41,44,61,54,54,35,49,44,27,68,76,36,39,70,63,25,34,54,49,36,59,75,47,66,52,57,72,77,51,38,51,76,66,40,57,64,71,44,30,53,53,23,41,66,72,70,107

Radius of gyration: 29.78 Å; Cα contacts (8 Å, |Δi|>4): 349; chains: 1; bounding box: 67×64×67 Å

Secondary structure (DSSP, 8-state):
-TTTTT---SSTT----EEE--TTSTTSTT-TTHHHHHHHHHHH-SS-EEE--S-TT-GGGHHHHTTS---PPPPPPHHHHHHHHHHHHHHHT-EE-HHHHHHHHHHTTT-HHHHHHHHHHHHTT-SEE-GGGGGGSSSHHHHHHHHHHHHHHHT-SSHHHHHHHHHT-SS-HHHHHHHHHHHHHHH--SHHHHHHHHHHHHHHHHHHHHHHHH--GGGHHHHHIIIIIIHHTT-SS-----------HHHHHHHHHHHHHHHHHHHHHHHHHHHTS-HHHIIIIIHHHHHHHHHH-HHHHHHHHHHHT--GGGGGGTS-HHHHHHHHHHH-

Foldseek 3Di:
DPPVQPDDDPDDDDQDEAEAEAPVPCDPPVNPCVQVVVLVSLVVGPHHYHYYHPDCPPPSNVSVNVSDDDDDDDQDDLVVLLVVLVVVLVVVQAAEDSVLSSVLSVLCRRDSVSSVVLSCVLPPPHNYHDPVSNCPPDVNVLVVLLVVLLCQQQVPPDLVSQLCSLVVGPDDNVQSLLLLVQFLCLSAVDPQLSVQLVVLSVVLVVLVVVCVVVVPCVSVSSSSSSSGSSNNVSDDPGDRDDTPRDRRPVVVVCVVCVVLCVLLLVLLVLQCVLVVHDSVCSSPPPLVVLQVCLVVDLLVNLVVCVVSVRDLVSVVSRYPPVSSVSSVVNND

Sequence (332 aa):
VGAASSLSSLVKGGKRVILVDEVDGISGSEDKGGISGLVEILKKTVYPVILVANDAWDPKLAPIRDFCELIRYNRIRSNVVASVLAKICEREGVEADPLVLKKIAENAKGDLRAAINDLQMVAEGRRSITMDDLGVLSLRDQEKSVFDTLKAIFYGKSAQGMIMAASSSDVDYELLMQWMCENAWQHMQHPKELADAYNALSRADVFLGRIRNRQHWGLLSYVFALMSAGVSLSRETSGGGAPKYQFPSWVKDMSAARARRNALGGIASKVGEKCHVSSKEAFLSYLPYIKFIIEANPEVGAKLVKWLGIEPEAIEFLVSKEAAEKVKKILS